Protein AF-0000000084719373 (afdb_homodimer)

Nearest PDB structures (foldseek):
  1fa5-assembly1_B  TM=8.026E-01  e=2.021E-09  Escherichia coli
  6cky-assembly1_B  TM=7.777E-01  e=1.149E-09  Streptomyces uncialis
  5umw-assembly2_B  TM=7.897E-01  e=2.292E-09  Streptomyces sp. CB03234
  6bnz-assembly1_A  TM=8.102E-01  e=2.822E-08  Zea mays
  6bnx-assembly1_A  TM=7.939E-01  e=1.273E-07  Zea mays

Foldseek 3Di:
DDADDDPDQDCVDPCSVDADAEAEDEFAAPVLVCCPCCVLQVWDWPDWDDDVQWIWTWTGGNPDRRYTYIYTYHDPPGDDDDQPAQADVSQVVDDDDAEEEDEDADPQVVVVSSVVSVWAWRADWDADVVRQWIKTWTAGPVRGIYMYIHHHD/DDADDDDDQDCVDPCSVDADAEAEDEFAAPVLVCCPCCVLQVWDWPDWDDDVQWIWTWTGGNPDRRYTYIYTYHDPPGDDDDQPAQADVSQVVDDDDAEEEDEDADPQVVVVSSVVSVWAWRADWDADVVRQWIKTWTAGPVRGIYMYIHHHD

Sequence (306 aa):
MADFIPPAQNPGSIFADMRGHHVAVRTPSLEEAKAFYVGKLDFRVVAEWAYGDENLAYLAPPTDDHFYIEVLGGGEPAPAEVRPYTDLADSLKYRGYHHFCLNVSNVEETVEKLRGRGVTIVTEPFVLEAIRRKLAFFRDPFGNLIELAQVLSMADFIPPAQNPGSIFADMRGHHVAVRTPSLEEAKAFYVGKLDFRVVAEWAYGDENLAYLAPPTDDHFYIEVLGGGEPAPAEVRPYTDLADSLKYRGYHHFCLNVSNVEETVEKLRGRGVTIVTEPFVLEAIRRKLAFFRDPFGNLIELAQVLS

Organism: Cystobacter fuscus (strain ATCC 25194 / DSM 2262 / NBRC 100088 / M29) (NCBI:txid1242864)

Radius of gyration: 18.13 Å; Cα contacts (8 Å, |Δi|>4): 777; chains: 2; bounding box: 45×47×43 Å

InterPro domains:
  IPR004360 Glyoxalase/fosfomycin resistance/dioxygenase domain [PF00903] (21-148)
  IPR029068 Glyoxalase/Bleomycin resistance protein/Dihydroxybiphenyl dioxygenase [G3DSA:3.10.180.10] (15-151)
  IPR029068 Glyoxalase/Bleomycin resistance protein/Dihydroxybiphenyl dioxygenase [SSF54593] (18-151)
  IPR037523 Vicinal oxygen chelate (VOC), core domain [PS51819] (19-151)
  IPR051785 Methylmalonyl-CoA/ethylmalonyl-CoA epimerase [PTHR43048] (11-150)

pLDDT: mean 97.08, std 5.84, range [45.75, 98.94]

Secondary structure (DSSP, 8-state):
-----PPPP-TTSTTTT-EEEEEEEEES-HHHHHHHHTTTT--EEEEEEEETTEEEEEEE-TT-SS-EEEEEEE-SSPPBP-----SHHHHTTB-EEEEEEEE-S-HHHHHHHHHHTTPEEEEEEEEEGGGTEEEEEEE-TT--EEEEEEE--/----------TTSTTTT-EEEEEEEEES-HHHHHHHHTTTT--EEEEEEEETTEEEEEEE-TT-SS-EEEEEEE-SSPPBP-----SHHHHTTB-EEEEEEEE-S-HHHHHHHHHHTTPEEEEEEEEEGGGTEEEEEEE-TT--EEEEEEE--

Structure (mmCIF, N/CA/C/O backbone):
data_AF-0000000084719373-model_v1
#
loop_
_entity.id
_entity.type
_entity.pdbx_description
1 polymer 'VOC domain-containing protein'
#
loop_
_atom_site.group_PDB
_atom_site.id
_atom_site.type_symbol
_atom_site.label_atom_id
_atom_site.label_alt_id
_atom_site.label_comp_id
_atom_site.label_asym_id
_atom_site.label_entity_id
_atom_site.label_seq_id
_atom_site.pdbx_PDB_ins_code
_atom_site.Cartn_x
_atom_site.Cartn_y
_atom_site.Cartn_z
_atom_site.occupancy
_atom_site.B_iso_or_equiv
_atom_site.auth_seq_id
_atom_site.auth_comp_id
_atom_site.auth_asym_id
_atom_site.auth_atom_id
_atom_site.pdbx_PDB_model_num
ATOM 1 N N . MET A 1 1 ? -19.125 -1.519 -15.969 1 45.75 1 MET A N 1
ATOM 2 C CA . MET A 1 1 ? -19.547 -0.499 -15.016 1 45.75 1 MET A CA 1
ATOM 3 C C . MET A 1 1 ? -18.344 0.08 -14.273 1 45.75 1 MET A C 1
ATOM 5 O O . MET A 1 1 ? -17.328 -0.601 -14.102 1 45.75 1 MET A O 1
ATOM 9 N N . ALA A 1 2 ? -18.375 1.306 -14.078 1 57.06 2 ALA A N 1
ATOM 10 C CA . ALA A 1 2 ? -17.172 2.051 -13.727 1 57.06 2 ALA A CA 1
ATOM 11 C C . ALA A 1 2 ? -16.859 1.915 -12.242 1 57.06 2 ALA A C 1
ATOM 13 O O . ALA A 1 2 ? -17.75 1.638 -11.43 1 57.06 2 ALA A O 1
ATOM 14 N N . ASP A 1 3 ? -15.648 1.773 -11.812 1 79.62 3 ASP A N 1
ATOM 15 C CA . ASP A 1 3 ? -15.133 1.995 -10.469 1 79.62 3 ASP A CA 1
ATOM 16 C C . ASP A 1 3 ? -15.773 3.223 -9.828 1 79.62 3 ASP A C 1
ATOM 18 O O . ASP A 1 3 ? -16.609 3.883 -10.445 1 79.62 3 ASP A O 1
ATOM 22 N N . PHE A 1 4 ? -15.555 3.42 -8.508 1 88.81 4 PHE A N 1
ATOM 23 C CA . PHE A 1 4 ? -16.031 4.621 -7.832 1 88.81 4 PHE A CA 1
ATOM 24 C C . PHE A 1 4 ? -15.617 5.875 -8.602 1 88.81 4 PHE A C 1
ATOM 26 O O . PHE A 1 4 ? -14.516 5.93 -9.156 1 88.81 4 PHE A O 1
ATOM 33 N N . ILE A 1 5 ? -16.562 6.746 -8.633 1 88.56 5 ILE A N 1
ATOM 34 C CA . ILE A 1 5 ? -16.219 8.07 -9.148 1 88.56 5 ILE A CA 1
ATOM 35 C C . ILE A 1 5 ? -15.766 8.969 -8 1 88.56 5 ILE A C 1
ATOM 37 O O . ILE A 1 5 ? -16.578 9.359 -7.152 1 88.56 5 ILE A O 1
ATOM 41 N N . PRO A 1 6 ? -14.477 9.219 -8.016 1 92.19 6 PRO A N 1
ATOM 42 C CA . PRO A 1 6 ? -14.031 10.086 -6.918 1 92.19 6 PRO A CA 1
ATOM 43 C C . PRO A 1 6 ? -14.609 11.5 -7.012 1 92.19 6 PRO A C 1
ATOM 45 O O . PRO A 1 6 ? -14.984 11.945 -8.102 1 92.19 6 PRO A O 1
ATOM 48 N N . PRO A 1 7 ? -14.781 12.133 -5.832 1 96.44 7 PRO A N 1
ATOM 49 C CA . PRO A 1 7 ? -15.164 13.547 -5.875 1 96.44 7 PRO A CA 1
ATOM 50 C C . PRO A 1 7 ? -14.148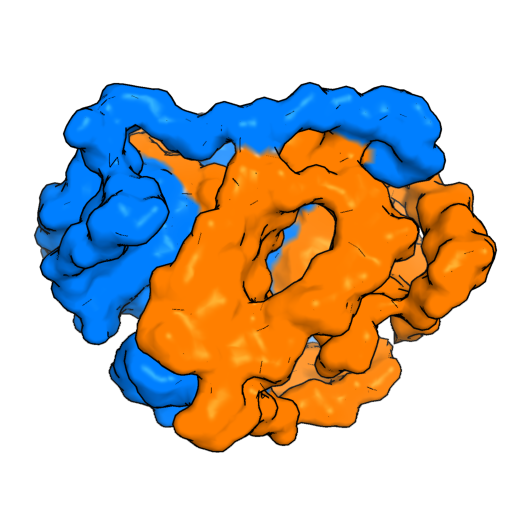 14.406 -6.625 1 96.44 7 PRO A C 1
ATOM 52 O O . PRO A 1 7 ? -13.07 13.93 -6.98 1 96.44 7 PRO A O 1
ATOM 55 N N . ALA A 1 8 ? -14.516 15.656 -6.801 1 97.44 8 ALA A N 1
ATOM 56 C CA . ALA A 1 8 ? -13.641 16.578 -7.508 1 97.44 8 ALA A CA 1
ATOM 57 C C . ALA A 1 8 ? -12.289 16.703 -6.809 1 97.44 8 ALA A C 1
ATOM 59 O O . ALA A 1 8 ? -12.219 16.734 -5.574 1 97.44 8 ALA A O 1
ATOM 60 N N . GLN A 1 9 ? -11.281 16.797 -7.641 1 98.12 9 GLN A N 1
ATOM 61 C CA . GLN A 1 9 ? -9.953 17.047 -7.098 1 98.12 9 GLN A CA 1
ATOM 62 C C . GLN A 1 9 ? -9.891 18.406 -6.398 1 98.12 9 GLN A C 1
ATOM 64 O O . GLN A 1 9 ? -10.711 19.281 -6.656 1 98.12 9 GLN A O 1
ATOM 69 N N . ASN A 1 10 ? -8.961 18.547 -5.445 1 98.19 10 ASN A N 1
ATOM 70 C CA . ASN A 1 10 ? -8.75 19.766 -4.688 1 98.19 10 ASN A CA 1
ATOM 71 C C . ASN A 1 10 ? -7.41 20.422 -5.027 1 98.19 10 ASN A C 1
ATOM 73 O O . ASN A 1 10 ? -6.48 20.391 -4.215 1 98.19 10 ASN A O 1
ATOM 77 N N . PRO A 1 11 ? -7.332 21.062 -6.184 1 97.75 11 PRO A N 1
ATOM 78 C CA . PRO A 1 11 ? -6.059 21.672 -6.586 1 97.75 11 PRO A CA 1
ATOM 79 C C . PRO A 1 11 ? -5.648 22.828 -5.68 1 97.75 11 PRO A C 1
ATOM 81 O O . PRO A 1 11 ? -4.5 23.281 -5.73 1 97.75 11 PRO A O 1
ATOM 84 N N . GLY A 1 12 ? -6.516 23.359 -4.82 1 98.12 12 GLY A N 1
ATOM 85 C CA . GLY A 1 12 ? -6.215 24.438 -3.896 1 98.12 12 GLY A CA 1
ATOM 86 C C . GLY A 1 12 ? -5.523 23.969 -2.631 1 98.12 12 GLY A C 1
ATOM 87 O O . GLY A 1 12 ? -5.066 24.781 -1.827 1 98.12 12 GLY A O 1
ATOM 88 N N . SER A 1 13 ? -5.414 22.719 -2.436 1 98.75 13 SER A N 1
ATOM 89 C CA . SER A 1 13 ? -4.746 22.172 -1.262 1 98.75 13 SER A CA 1
ATOM 90 C C . SER A 1 13 ? -3.258 22.5 -1.267 1 98.75 13 SER A C 1
ATOM 92 O O . SER A 1 13 ? -2.605 22.453 -2.312 1 98.75 13 SER A O 1
ATOM 94 N N . ILE A 1 14 ? -2.678 22.672 -0.099 1 98.56 14 ILE A N 1
ATOM 95 C CA . ILE A 1 14 ? -1.24 22.891 0.034 1 98.56 14 ILE A CA 1
ATOM 96 C C . ILE A 1 14 ? -0.504 21.562 -0.182 1 98.56 14 ILE A C 1
ATOM 98 O O . ILE A 1 14 ? 0.722 21.547 -0.308 1 98.56 14 ILE A O 1
ATOM 102 N N . PHE A 1 15 ? -1.227 20.469 -0.302 1 98.81 15 PHE A N 1
ATOM 103 C CA . PHE A 1 15 ? -0.665 19.156 -0.563 1 98.81 15 PHE A CA 1
ATOM 104 C C . PHE A 1 15 ? -1.105 18.641 -1.929 1 98.81 15 PHE A C 1
ATOM 106 O O . PHE A 1 15 ? -1.146 17.422 -2.158 1 98.81 15 PHE A O 1
ATOM 113 N N . ALA A 1 16 ? -1.441 19.484 -2.854 1 98.75 16 ALA A N 1
ATOM 114 C CA . ALA A 1 16 ? -2.014 19.109 -4.145 1 98.75 16 ALA A CA 1
ATOM 115 C C . ALA A 1 16 ? -1.004 18.328 -4.984 1 98.75 16 ALA A C 1
ATOM 117 O O . ALA A 1 16 ? -1.379 17.641 -5.938 1 98.75 16 ALA A O 1
ATOM 118 N N . ASP A 1 17 ? 0.232 18.406 -4.691 1 98.38 17 ASP A N 1
ATOM 119 C CA . ASP A 1 17 ? 1.254 17.766 -5.516 1 98.38 17 ASP A CA 1
ATOM 120 C C . ASP A 1 17 ? 1.513 16.328 -5.055 1 98.38 17 ASP A C 1
ATOM 122 O O . ASP A 1 17 ? 2.297 15.609 -5.668 1 98.38 17 ASP A O 1
ATOM 126 N N . MET A 1 18 ? 0.85 15.891 -3.963 1 98.69 18 MET A N 1
ATOM 127 C CA . MET A 1 18 ? 1.031 14.523 -3.473 1 98.69 18 MET A CA 1
ATOM 128 C C . MET A 1 18 ? 0.501 13.508 -4.48 1 98.69 18 MET A C 1
ATOM 130 O O . MET A 1 18 ? -0.651 13.594 -4.91 1 98.69 18 MET A O 1
ATOM 134 N N . ARG A 1 19 ? 1.38 12.516 -4.816 1 98.06 19 ARG A N 1
ATOM 135 C CA . ARG A 1 19 ? 1.009 11.406 -5.688 1 98.06 19 ARG A CA 1
ATOM 136 C C . ARG A 1 19 ? 1.42 10.07 -5.078 1 98.06 19 ARG A C 1
ATOM 138 O O . ARG A 1 19 ? 2.564 9.906 -4.652 1 98.06 19 ARG A O 1
ATOM 145 N N . GLY A 1 20 ? 0.416 9.188 -5.027 1 98.19 20 GLY A N 1
ATOM 146 C CA . GLY A 1 20 ? 0.777 7.848 -4.582 1 98.19 20 GLY A CA 1
ATOM 147 C C . GLY A 1 20 ? 1.858 7.207 -5.43 1 98.19 20 GLY A C 1
ATOM 148 O O . GLY A 1 20 ? 1.86 7.348 -6.652 1 98.19 20 GLY A O 1
ATOM 149 N N . HIS A 1 21 ? 2.805 6.48 -4.762 1 97.88 21 HIS A N 1
ATOM 150 C CA . HIS A 1 21 ? 3.902 5.887 -5.516 1 97.88 21 HIS A CA 1
ATOM 151 C C . HIS A 1 21 ? 3.992 4.387 -5.266 1 97.88 21 HIS A C 1
ATOM 153 O O . HIS A 1 21 ? 3.965 3.592 -6.211 1 97.88 21 HIS A O 1
ATOM 159 N N . HIS A 1 22 ? 4.207 3.939 -4.039 1 98.62 22 HIS A N 1
ATOM 160 C CA . HIS A 1 22 ? 4.375 2.514 -3.783 1 98.62 22 HIS A CA 1
ATOM 161 C C . HIS A 1 22 ? 3.863 2.141 -2.396 1 98.62 22 HIS A C 1
ATOM 163 O O . HIS A 1 22 ? 3.582 3.018 -1.576 1 98.62 22 HIS A O 1
ATOM 169 N N . VAL A 1 23 ? 3.717 0.828 -2.211 1 98.88 23 VAL A N 1
ATOM 170 C CA . VAL A 1 23 ? 3.533 0.192 -0.91 1 98.88 23 VAL A CA 1
ATOM 171 C C . VAL A 1 23 ? 4.734 -0.696 -0.596 1 98.88 23 VAL A C 1
ATOM 173 O O . VAL A 1 23 ? 5.242 -1.401 -1.473 1 98.88 23 VAL A O 1
ATOM 176 N N . ALA A 1 24 ? 5.137 -0.651 0.634 1 98.94 24 ALA A N 1
ATOM 177 C CA . ALA A 1 24 ? 6.348 -1.375 1.008 1 98.94 24 AL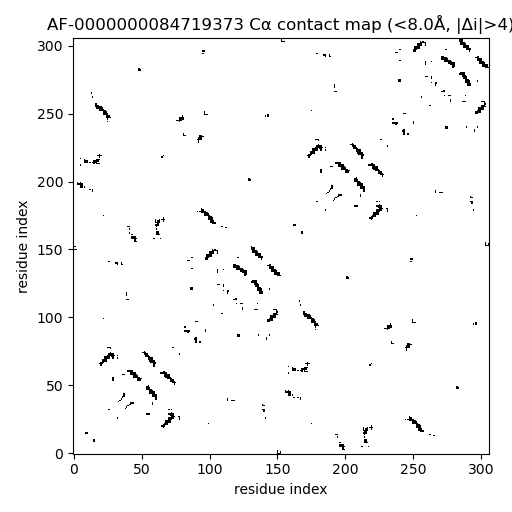A A CA 1
ATOM 178 C C . ALA A 1 24 ? 6.012 -2.627 1.814 1 98.94 24 ALA A C 1
ATOM 180 O O . ALA A 1 24 ? 5.09 -2.617 2.633 1 98.94 24 ALA A O 1
ATOM 181 N N . VAL A 1 25 ? 6.785 -3.635 1.583 1 98.88 25 VAL A N 1
ATOM 182 C CA . VAL A 1 25 ? 6.703 -4.875 2.346 1 98.88 25 VAL A CA 1
ATOM 183 C C . VAL A 1 25 ? 8.086 -5.25 2.877 1 98.88 25 VAL A C 1
ATOM 185 O O . VAL A 1 25 ? 9.055 -5.32 2.115 1 98.88 25 VAL A O 1
ATOM 188 N N . ARG A 1 26 ? 8.18 -5.395 4.184 1 98.88 26 ARG A N 1
ATOM 189 C CA . ARG A 1 26 ? 9.391 -5.809 4.879 1 98.88 26 ARG A CA 1
ATOM 190 C C . ARG A 1 26 ? 9.461 -7.328 5 1 98.88 26 ARG A C 1
ATOM 192 O O . ARG A 1 26 ? 8.547 -7.957 5.539 1 98.88 26 ARG A O 1
ATOM 199 N N . THR A 1 27 ? 10.508 -7.91 4.453 1 98.75 27 THR A N 1
ATOM 200 C CA . THR A 1 27 ? 10.625 -9.359 4.398 1 98.75 27 THR A CA 1
ATOM 201 C C . THR A 1 27 ? 12.023 -9.812 4.801 1 98.75 27 THR A C 1
ATOM 203 O O . THR A 1 27 ? 12.969 -9.016 4.766 1 98.75 27 THR A O 1
ATOM 206 N N . PRO A 1 28 ? 12.227 -11.062 5.188 1 98.5 28 PRO A N 1
ATOM 207 C CA . PRO A 1 28 ? 13.57 -11.539 5.527 1 98.5 28 PRO A CA 1
ATOM 208 C C . PRO A 1 28 ? 14.445 -11.773 4.297 1 98.5 28 PRO A C 1
ATOM 210 O O . PRO A 1 28 ? 15.656 -11.938 4.418 1 98.5 28 PRO A O 1
ATOM 213 N N . SER A 1 29 ? 13.852 -11.781 3.082 1 98.56 29 SER A N 1
ATOM 214 C CA . SER A 1 29 ? 14.641 -12.141 1.908 1 98.56 29 SER A CA 1
ATOM 215 C C . SER A 1 29 ? 14.086 -11.484 0.648 1 98.56 29 SER A C 1
ATOM 217 O O . SER A 1 29 ? 12.969 -11.781 0.222 1 98.56 29 SER A O 1
ATOM 219 N N . LEU A 1 30 ? 14.922 -10.68 0.021 1 98.75 30 LEU A N 1
ATOM 220 C CA . LEU A 1 30 ? 14.539 -10.102 -1.262 1 98.75 30 LEU A CA 1
ATOM 221 C C . LEU A 1 30 ? 14.43 -11.18 -2.334 1 98.75 30 LEU A C 1
ATOM 223 O O . LEU A 1 30 ? 13.516 -11.141 -3.164 1 98.75 30 LEU A O 1
ATOM 227 N N . GLU A 1 31 ? 15.305 -12.078 -2.291 1 98.75 31 GLU A N 1
ATOM 228 C CA . GLU A 1 31 ? 15.328 -13.141 -3.293 1 98.75 31 GLU A CA 1
ATOM 229 C C . GLU A 1 31 ? 14.039 -13.953 -3.264 1 98.75 31 GLU A C 1
ATOM 231 O O . GLU A 1 31 ? 13.461 -14.258 -4.312 1 98.75 31 GLU A O 1
ATOM 236 N N . GLU A 1 32 ? 13.633 -14.336 -2.107 1 98.75 32 GLU A N 1
ATOM 237 C CA . GLU A 1 32 ? 12.383 -15.078 -1.979 1 98.75 32 GLU A CA 1
ATOM 238 C C . GLU A 1 32 ? 11.195 -14.242 -2.428 1 98.75 32 GLU A C 1
ATOM 240 O O . GLU A 1 32 ? 10.266 -14.758 -3.053 1 98.75 32 GLU A O 1
ATOM 245 N N . ALA A 1 33 ? 11.211 -12.969 -2.098 1 98.88 33 ALA A N 1
ATOM 246 C CA . ALA A 1 33 ? 10.141 -12.078 -2.543 1 98.88 33 ALA A CA 1
ATOM 247 C C . ALA A 1 33 ? 10.094 -11.992 -4.066 1 98.88 33 ALA A C 1
ATOM 249 O O . ALA A 1 33 ? 9.023 -12.078 -4.668 1 98.88 33 ALA A O 1
ATOM 250 N N . LYS A 1 34 ? 11.203 -11.852 -4.656 1 98.88 34 LYS A N 1
ATOM 251 C CA . LYS A 1 34 ? 11.258 -11.766 -6.113 1 98.88 34 LYS A CA 1
ATOM 252 C C . LYS A 1 34 ? 10.812 -13.078 -6.758 1 98.88 34 LYS A C 1
ATOM 254 O O . LYS A 1 34 ? 10.141 -13.062 -7.793 1 98.88 34 LYS A O 1
ATOM 259 N N . ALA A 1 35 ? 11.25 -14.164 -6.152 1 98.88 35 ALA A N 1
ATOM 260 C CA . ALA A 1 35 ? 10.797 -15.453 -6.664 1 98.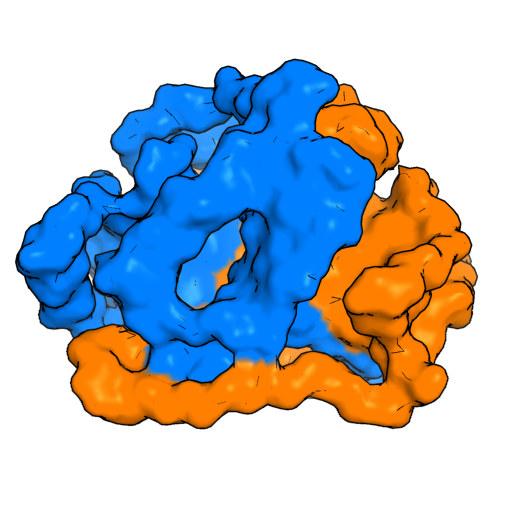88 35 ALA A CA 1
ATOM 261 C C . ALA A 1 35 ? 9.273 -15.523 -6.719 1 98.88 35 ALA A C 1
ATOM 263 O O . ALA A 1 35 ? 8.703 -16.109 -7.641 1 98.88 35 ALA A O 1
ATOM 264 N N . PHE A 1 36 ? 8.68 -14.922 -5.805 1 98.94 36 PHE A N 1
ATOM 265 C CA . PHE A 1 36 ? 7.219 -14.914 -5.766 1 98.94 36 PHE A CA 1
ATOM 266 C C . PHE A 1 36 ? 6.656 -13.875 -6.723 1 98.94 36 PHE A C 1
ATOM 268 O O . PHE A 1 36 ? 5.953 -14.211 -7.676 1 98.94 36 PHE A O 1
ATOM 275 N N . TYR A 1 37 ? 6.938 -12.578 -6.562 1 98.94 37 TYR A N 1
ATOM 276 C CA . TYR A 1 37 ? 6.297 -11.492 -7.293 1 98.94 37 TYR A CA 1
ATOM 277 C C . TYR A 1 37 ? 6.656 -11.547 -8.773 1 98.94 37 TYR A C 1
ATOM 279 O O . TYR A 1 37 ? 5.797 -11.336 -9.633 1 98.94 37 TYR A O 1
ATOM 287 N N . VAL A 1 38 ? 7.891 -11.789 -9 1 98.81 38 VAL A N 1
ATOM 288 C CA . VAL A 1 38 ? 8.336 -11.844 -10.391 1 98.81 38 VAL A CA 1
ATOM 289 C C . VAL A 1 38 ? 8.031 -13.227 -10.977 1 98.81 38 VAL A C 1
ATOM 291 O O . VAL A 1 38 ? 7.422 -13.336 -12.039 1 98.81 38 VAL A O 1
ATOM 294 N N . GLY A 1 39 ? 8.391 -14.25 -10.281 1 98.81 39 GLY A N 1
ATOM 295 C CA . GLY A 1 39 ? 8.258 -15.609 -10.789 1 98.81 39 GLY A CA 1
ATOM 296 C C . GLY A 1 39 ? 6.82 -16.062 -10.914 1 98.81 39 GLY A C 1
ATOM 297 O O . GLY A 1 39 ? 6.445 -16.688 -11.906 1 98.81 39 GLY A O 1
ATOM 298 N N . LYS A 1 40 ? 6.043 -15.766 -9.906 1 98.88 40 LYS A N 1
ATOM 299 C CA . LYS A 1 40 ? 4.688 -16.312 -9.875 1 98.88 40 LYS A CA 1
ATOM 300 C C . LYS A 1 40 ? 3.682 -15.312 -10.445 1 98.88 40 LYS A C 1
ATOM 302 O O . LYS A 1 40 ? 2.658 -15.711 -11.008 1 98.88 40 LYS A O 1
ATOM 307 N N . LEU A 1 41 ? 3.98 -14.023 -10.352 1 98.94 41 LEU A N 1
ATOM 308 C CA . LEU A 1 41 ? 2.98 -13.031 -10.727 1 98.94 41 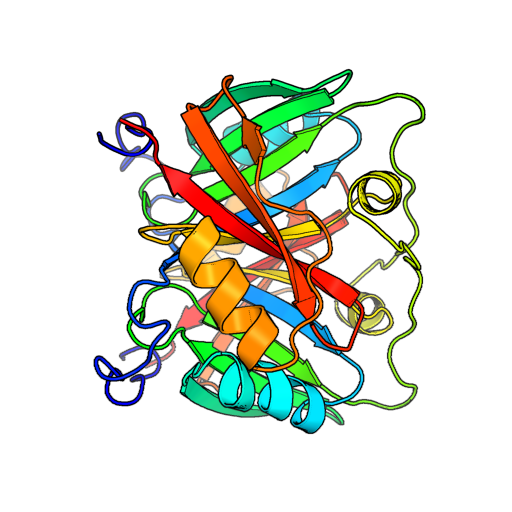LEU A CA 1
ATOM 309 C C . LEU A 1 41 ? 3.418 -12.258 -11.977 1 98.94 41 LEU A C 1
ATOM 311 O O . LEU A 1 41 ? 2.672 -11.422 -12.484 1 98.94 41 LEU A O 1
ATOM 315 N N . ASP A 1 42 ? 4.609 -12.438 -12.438 1 98.88 42 ASP A N 1
ATOM 316 C CA . ASP A 1 42 ? 5.164 -11.797 -13.625 1 98.88 42 ASP A CA 1
ATOM 317 C C . ASP A 1 42 ? 5.395 -10.305 -13.391 1 98.88 42 ASP A C 1
ATOM 319 O O . ASP A 1 42 ? 5.379 -9.516 -14.336 1 98.88 42 ASP A O 1
ATOM 323 N N . PHE A 1 43 ? 5.469 -9.914 -12.148 1 98.94 43 PHE A N 1
ATOM 324 C CA . PHE A 1 43 ? 5.863 -8.531 -11.914 1 98.94 43 PHE A CA 1
ATOM 325 C C . PHE A 1 43 ? 7.234 -8.25 -12.516 1 98.94 43 PHE A C 1
ATOM 327 O O . PHE A 1 43 ? 7.965 -9.18 -12.867 1 98.94 43 PHE A O 1
ATOM 334 N N . ARG A 1 44 ? 7.531 -6.961 -12.703 1 98.88 44 ARG A N 1
ATOM 335 C CA . ARG A 1 44 ? 8.789 -6.516 -13.297 1 98.88 44 ARG A CA 1
ATOM 336 C C . ARG A 1 44 ? 9.664 -5.809 -12.273 1 98.88 44 ARG A C 1
ATOM 338 O O . ARG A 1 44 ? 9.164 -5.043 -11.445 1 98.88 44 ARG A O 1
ATOM 345 N N . VAL A 1 45 ? 10.945 -6.078 -12.312 1 98.69 45 VAL A N 1
ATOM 346 C CA . VAL A 1 45 ? 11.891 -5.363 -11.461 1 98.69 45 VAL A CA 1
ATOM 347 C C . VAL A 1 45 ? 12.195 -3.994 -12.07 1 98.69 45 VAL A C 1
ATOM 349 O O . VAL A 1 45 ? 12.781 -3.904 -13.148 1 98.69 45 VAL A O 1
ATOM 352 N N . VAL A 1 46 ? 11.914 -2.953 -11.352 1 98.25 46 VAL A N 1
ATOM 353 C CA . VAL A 1 46 ? 12.102 -1.584 -11.82 1 98.25 46 VAL A CA 1
ATOM 354 C C . VAL A 1 46 ? 13.477 -1.073 -11.391 1 98.25 46 VAL A C 1
ATOM 356 O O . VAL A 1 46 ? 14.141 -0.371 -12.148 1 98.25 46 VAL A O 1
ATOM 359 N N . ALA A 1 47 ? 13.852 -1.391 -10.172 1 97.75 47 ALA A N 1
ATOM 360 C CA . ALA A 1 47 ? 15.125 -0.976 -9.578 1 97.75 47 ALA A CA 1
ATOM 361 C C . ALA A 1 47 ? 15.508 -1.878 -8.414 1 97.75 47 ALA A C 1
ATOM 363 O O . ALA A 1 47 ? 14.641 -2.459 -7.758 1 97.75 47 ALA A O 1
ATOM 364 N N . GLU A 1 48 ? 16.781 -2.012 -8.211 1 97.94 48 GLU A N 1
ATOM 365 C CA . GLU A 1 48 ? 17.344 -2.684 -7.047 1 97.94 48 GLU A CA 1
ATOM 366 C C . GLU A 1 48 ? 18.516 -1.89 -6.469 1 97.94 48 GLU A C 1
ATOM 368 O O . GLU A 1 48 ? 19.281 -1.272 -7.211 1 97.94 48 GLU A O 1
ATOM 373 N N . TRP A 1 49 ? 18.594 -1.925 -5.148 1 97.75 49 TRP A N 1
ATOM 374 C CA . TRP A 1 49 ? 19.703 -1.236 -4.5 1 97.75 49 TRP A CA 1
ATOM 375 C C . TRP A 1 49 ? 19.953 -1.808 -3.109 1 97.75 49 TRP A C 1
ATOM 377 O O . TRP A 1 49 ? 19.094 -2.475 -2.535 1 97.75 49 TRP A O 1
ATOM 387 N N . ALA A 1 50 ? 21.125 -1.52 -2.611 1 96.19 50 ALA A N 1
ATOM 388 C CA . ALA A 1 50 ? 21.469 -1.902 -1.248 1 96.19 50 ALA A CA 1
ATOM 389 C C . ALA A 1 50 ? 21.156 -0.777 -0.264 1 96.19 50 ALA A C 1
ATOM 391 O O . ALA A 1 50 ? 21.203 0.4 -0.628 1 96.19 50 ALA A O 1
ATOM 392 N N . TYR A 1 51 ? 20.812 -1.203 0.928 1 92.62 51 TYR A N 1
ATOM 393 C CA . TYR A 1 51 ? 20.625 -0.29 2.051 1 92.62 51 TYR A CA 1
ATOM 394 C C . TYR A 1 51 ? 21.078 -0.936 3.357 1 92.62 51 TYR A C 1
ATOM 396 O O . TYR A 1 51 ? 20.359 -1.754 3.934 1 92.62 51 TYR A O 1
ATOM 404 N N . GLY A 1 52 ? 22.188 -0.438 3.812 1 91.38 52 GLY A N 1
ATOM 405 C CA . GLY A 1 52 ? 22.75 -1.156 4.945 1 91.38 52 GLY A CA 1
ATOM 406 C C . GLY A 1 52 ? 22.984 -2.629 4.664 1 91.38 52 GLY A C 1
ATOM 407 O O . GLY A 1 52 ? 23.656 -2.986 3.689 1 91.38 52 GLY A O 1
ATOM 408 N N . ASP A 1 53 ? 22.406 -3.447 5.555 1 95.44 53 ASP A N 1
ATOM 409 C CA . ASP A 1 53 ? 22.516 -4.891 5.375 1 95.44 53 ASP A CA 1
ATOM 410 C C . ASP A 1 53 ? 21.266 -5.457 4.703 1 95.44 53 ASP A C 1
ATOM 412 O O . ASP A 1 53 ? 21.031 -6.672 4.727 1 95.44 53 ASP A O 1
ATOM 416 N N . GLU A 1 54 ? 20.516 -4.578 4.133 1 97.44 54 GLU A N 1
ATOM 417 C CA . GLU A 1 54 ? 19.312 -4.977 3.406 1 97.44 54 GLU A CA 1
ATOM 418 C C . GLU A 1 54 ? 19.469 -4.75 1.906 1 97.44 54 GLU A C 1
ATOM 420 O O . GLU A 1 54 ? 20.391 -4.062 1.473 1 97.44 54 GLU A O 1
ATOM 425 N N . ASN A 1 55 ? 18.703 -5.402 1.166 1 98.25 55 ASN A N 1
ATOM 426 C CA . ASN A 1 55 ? 18.531 -5.195 -0.269 1 98.25 55 ASN A CA 1
ATOM 427 C C . ASN A 1 55 ? 17.094 -4.863 -0.625 1 98.25 55 ASN A C 1
ATOM 429 O O . ASN A 1 55 ? 16.156 -5.504 -0.132 1 98.25 55 ASN A O 1
ATOM 433 N N . LEU A 1 56 ? 16.969 -3.875 -1.443 1 98.69 56 LEU A N 1
ATOM 434 C CA . LEU A 1 56 ? 15.633 -3.398 -1.771 1 98.69 56 LEU A CA 1
ATOM 435 C C . LEU A 1 56 ? 15.383 -3.484 -3.271 1 98.69 56 LEU A C 1
ATOM 437 O O . LEU A 1 56 ? 16.328 -3.576 -4.062 1 98.69 56 LEU A O 1
ATOM 441 N N . ALA A 1 57 ? 14.141 -3.49 -3.637 1 98.81 57 ALA A N 1
ATOM 442 C CA . ALA A 1 57 ? 13.711 -3.422 -5.031 1 98.81 57 ALA A CA 1
ATOM 443 C C . ALA A 1 57 ? 12.352 -2.736 -5.152 1 98.81 57 ALA A C 1
ATOM 445 O O . ALA A 1 57 ? 11.516 -2.838 -4.25 1 98.81 57 ALA A O 1
ATOM 446 N N . TYR A 1 58 ? 12.148 -2.027 -6.234 1 98.69 58 TYR A N 1
ATOM 447 C CA . TYR A 1 58 ? 10.812 -1.691 -6.727 1 98.69 58 TYR A CA 1
ATOM 448 C C . TYR A 1 58 ? 10.336 -2.713 -7.75 1 98.69 58 TYR A C 1
ATOM 450 O O . TYR A 1 58 ? 11.055 -3.029 -8.703 1 98.69 58 TYR A O 1
ATOM 458 N N . LEU A 1 59 ? 9.156 -3.195 -7.527 1 98.88 59 LEU A N 1
ATOM 459 C CA . LEU A 1 59 ? 8.516 -4.121 -8.461 1 98.88 59 LEU A CA 1
ATOM 460 C C . LEU A 1 59 ? 7.219 -3.541 -9 1 98.88 59 LEU A C 1
ATOM 462 O O . LEU A 1 59 ? 6.457 -2.914 -8.258 1 98.88 59 LEU A O 1
ATOM 466 N N . ALA A 1 60 ? 6.934 -3.758 -10.258 1 98.75 60 ALA A N 1
ATOM 467 C CA . ALA A 1 60 ? 5.711 -3.293 -10.906 1 98.75 60 ALA A CA 1
ATOM 468 C C . ALA A 1 60 ? 4.914 -4.461 -11.484 1 98.75 60 ALA A C 1
ATOM 470 O O . ALA A 1 60 ? 5.496 -5.414 -12.008 1 98.75 60 ALA A O 1
ATOM 471 N N . PRO A 1 61 ? 3.561 -4.391 -11.414 1 98.81 61 PRO A N 1
ATOM 472 C CA . PRO A 1 61 ? 2.777 -5.395 -12.141 1 98.81 61 PRO A CA 1
ATOM 473 C C . PRO A 1 61 ? 3.146 -5.477 -13.617 1 98.81 61 PRO A C 1
ATOM 475 O O . PRO A 1 61 ? 3.822 -4.586 -14.141 1 98.81 61 PRO A O 1
ATOM 478 N N . PRO A 1 62 ? 2.693 -6.523 -14.266 1 98.75 62 PRO A N 1
ATOM 479 C CA . PRO A 1 62 ? 3.17 -6.805 -15.625 1 98.75 62 PRO A CA 1
ATOM 480 C C . PRO A 1 62 ? 2.953 -5.633 -16.578 1 98.75 62 PRO A C 1
ATOM 482 O O . PRO A 1 62 ? 3.768 -5.402 -17.484 1 98.75 62 PRO A O 1
ATOM 485 N N . THR A 1 63 ? 1.878 -4.875 -16.375 1 98.56 63 THR A N 1
ATOM 486 C CA . THR A 1 63 ? 1.574 -3.832 -17.344 1 98.56 63 THR A CA 1
ATOM 487 C C . THR A 1 63 ? 1.121 -2.555 -16.641 1 98.56 63 THR A C 1
ATOM 489 O O . THR A 1 63 ? 0.369 -1.762 -17.219 1 98.56 63 THR A O 1
ATOM 492 N N . ASP A 1 64 ? 1.441 -2.396 -15.43 1 98 64 ASP A N 1
ATOM 493 C CA . ASP A 1 64 ? 1.109 -1.196 -14.664 1 98 64 ASP A CA 1
ATOM 494 C C . ASP A 1 64 ? 2.371 -0.502 -14.156 1 98 64 ASP A C 1
ATOM 496 O O . ASP A 1 64 ? 3.133 -1.081 -13.375 1 98 64 ASP A O 1
ATOM 500 N N . ASP A 1 65 ? 2.559 0.749 -14.531 1 96.75 65 ASP A N 1
ATOM 501 C CA . ASP A 1 65 ? 3.744 1.504 -14.141 1 96.75 65 ASP A CA 1
ATOM 502 C C . ASP A 1 65 ? 3.398 2.564 -13.094 1 96.75 65 ASP A C 1
ATOM 504 O O . ASP A 1 65 ? 4.227 3.418 -12.773 1 96.75 65 ASP A O 1
ATOM 508 N N . HIS A 1 66 ? 2.236 2.533 -12.539 1 94.38 66 HIS A N 1
ATOM 509 C CA . HIS A 1 66 ? 1.783 3.604 -11.656 1 94.38 66 HIS A CA 1
ATOM 510 C C . HIS A 1 66 ? 1.671 3.121 -10.219 1 94.38 66 HIS A C 1
ATOM 512 O O . HIS A 1 66 ? 1.343 3.9 -9.32 1 94.38 66 HIS A O 1
ATOM 518 N N . PHE A 1 67 ? 1.909 1.925 -10 1 95.94 67 PHE A N 1
ATOM 519 C CA . PHE A 1 67 ? 1.793 1.278 -8.695 1 95.94 67 PHE A CA 1
ATOM 520 C C . PHE A 1 67 ? 2.947 0.308 -8.469 1 95.94 67 PHE A C 1
ATOM 522 O O . PHE A 1 67 ? 3.068 -0.696 -9.172 1 95.94 67 PHE A O 1
ATOM 529 N N . TYR A 1 68 ? 3.758 0.563 -7.445 1 98.19 68 TYR A N 1
ATOM 530 C CA . TYR A 1 68 ? 4.918 -0.285 -7.195 1 98.19 68 TYR A CA 1
ATOM 531 C C . TYR A 1 68 ? 4.832 -0.935 -5.82 1 98.19 68 TYR A C 1
ATOM 533 O O . TYR A 1 68 ? 4.195 -0.396 -4.91 1 98.19 68 TYR A O 1
ATOM 541 N N . ILE A 1 69 ? 5.453 -2.096 -5.758 1 98.81 69 ILE A N 1
ATOM 542 C CA . ILE A 1 69 ? 5.777 -2.736 -4.488 1 98.81 69 ILE A CA 1
ATOM 543 C C . ILE A 1 69 ? 7.258 -2.537 -4.168 1 98.81 69 ILE A C 1
ATOM 545 O O . ILE A 1 69 ? 8.125 -2.867 -4.984 1 98.81 69 ILE A O 1
ATOM 549 N N . GLU A 1 70 ? 7.484 -1.896 -3.057 1 98.88 70 GLU A N 1
ATOM 550 C CA . GLU A 1 70 ? 8.859 -1.859 -2.557 1 98.88 70 GLU A CA 1
ATOM 551 C C . GLU A 1 70 ? 9.133 -3.023 -1.609 1 98.88 70 GLU A C 1
ATOM 553 O O . GLU A 1 70 ? 8.453 -3.178 -0.593 1 98.88 70 GLU A O 1
ATOM 558 N N . VAL A 1 71 ? 10.07 -3.812 -1.965 1 98.88 71 VAL A N 1
ATOM 559 C CA . VAL A 1 71 ? 10.484 -4.906 -1.092 1 98.88 71 VAL A CA 1
ATOM 560 C C . VAL A 1 71 ? 11.742 -4.508 -0.323 1 98.88 71 VAL A C 1
ATOM 562 O O . VAL A 1 71 ? 12.734 -4.09 -0.92 1 98.88 71 VAL A O 1
ATOM 565 N N . LEU A 1 72 ? 11.633 -4.543 0.97 1 98.75 72 LEU A N 1
ATOM 566 C CA . LEU A 1 72 ? 12.781 -4.41 1.862 1 98.75 72 LEU A CA 1
ATOM 567 C C . LEU A 1 72 ? 13.219 -5.77 2.398 1 98.75 72 LEU A C 1
ATOM 569 O O . LEU A 1 72 ? 12.594 -6.309 3.316 1 98.75 72 LEU A O 1
ATOM 573 N N . GLY A 1 73 ? 14.297 -6.289 1.857 1 98.75 73 GLY A N 1
ATOM 574 C CA . GLY A 1 73 ? 14.656 -7.668 2.152 1 98.75 73 GLY A CA 1
ATOM 575 C C . GLY A 1 73 ? 15.938 -7.789 2.957 1 98.75 73 GLY A C 1
ATOM 576 O O . GLY A 1 73 ? 16.891 -7.055 2.719 1 98.75 73 GLY A O 1
ATOM 577 N N . GLY A 1 74 ? 15.961 -8.773 3.83 1 98.38 74 GLY A N 1
ATOM 578 C CA . GLY A 1 74 ? 17.172 -9.156 4.531 1 98.38 74 GLY A CA 1
ATOM 579 C C . GLY A 1 74 ? 17.391 -8.391 5.82 1 98.38 74 GLY A C 1
ATOM 580 O O . GLY A 1 74 ? 16.422 -8.047 6.516 1 98.38 74 GLY A O 1
ATOM 581 N N . GLY A 1 75 ? 18.625 -8.344 6.258 1 96.62 75 GLY A N 1
ATOM 582 C CA . GLY A 1 75 ? 19 -7.711 7.516 1 96.62 75 GLY A CA 1
ATOM 583 C C . GLY A 1 75 ? 19.25 -8.703 8.633 1 96.62 75 GLY A C 1
ATOM 584 O O . GLY A 1 75 ? 18.656 -9.781 8.664 1 96.62 75 GLY A O 1
ATOM 585 N N . GLU A 1 76 ? 20.125 -8.266 9.594 1 95.31 76 GLU A N 1
ATOM 586 C CA . GLU A 1 76 ? 20.422 -9.062 10.781 1 95.31 76 GLU A CA 1
ATOM 587 C C . GLU A 1 76 ? 20.234 -8.25 12.055 1 95.31 76 GLU A C 1
ATOM 589 O O . GLU A 1 76 ? 20.875 -7.207 12.234 1 95.31 76 GLU A O 1
ATOM 594 N N . PRO A 1 77 ? 19.469 -8.711 12.977 1 96.75 77 PRO A N 1
ATOM 595 C CA . PRO A 1 77 ? 18.625 -9.914 12.891 1 96.75 77 PRO A CA 1
ATOM 596 C C . PRO A 1 77 ? 17.516 -9.789 11.852 1 96.75 77 PRO A C 1
ATOM 598 O O . PRO A 1 77 ? 17.156 -8.68 11.469 1 96.75 77 PRO A O 1
ATOM 601 N N . ALA A 1 78 ? 16.984 -10.891 11.43 1 97.56 78 ALA A N 1
ATOM 602 C CA . ALA A 1 78 ? 15.836 -10.914 10.523 1 97.56 78 ALA A CA 1
ATOM 603 C C . ALA A 1 78 ? 14.617 -10.258 11.164 1 97.56 78 ALA A C 1
ATOM 605 O O . ALA A 1 78 ? 14.43 -10.336 12.375 1 97.56 78 ALA A O 1
ATOM 606 N N . PRO A 1 79 ? 13.82 -9.617 10.328 1 98.5 79 PRO A N 1
ATOM 607 C CA . PRO A 1 79 ? 12.609 -9.016 10.891 1 98.5 79 PRO A CA 1
ATOM 608 C C . PRO A 1 79 ? 11.648 -10.047 11.469 1 98.5 79 PRO A C 1
ATOM 610 O O . PRO A 1 79 ? 11.484 -11.133 10.906 1 98.5 79 PRO A O 1
ATOM 613 N N . ALA A 1 80 ? 10.945 -9.68 12.5 1 98.31 80 ALA A N 1
ATOM 614 C CA . ALA A 1 80 ? 10.125 -10.602 13.281 1 98.31 80 ALA A CA 1
ATOM 615 C C . ALA A 1 80 ? 8.711 -10.68 12.727 1 98.31 80 ALA A C 1
ATOM 617 O O . ALA A 1 80 ? 8.141 -9.672 12.305 1 98.31 80 ALA A O 1
ATOM 618 N N . GLU A 1 81 ? 8.156 -11.844 12.734 1 97.81 81 GLU A N 1
ATOM 619 C CA . GLU A 1 81 ? 6.727 -12.039 12.508 1 97.81 81 GLU A CA 1
ATOM 620 C C . GLU A 1 81 ? 5.93 -11.852 13.797 1 97.81 81 GLU A C 1
ATOM 622 O O . GLU A 1 81 ? 6.113 -12.602 14.758 1 97.81 81 GLU A O 1
ATOM 627 N N . VAL A 1 82 ? 5.055 -10.891 13.766 1 98 82 VAL A N 1
ATOM 628 C CA . VAL A 1 82 ? 4.328 -10.625 15 1 98 82 VAL A CA 1
ATOM 629 C C . VAL A 1 82 ? 2.824 -10.656 14.734 1 98 82 VAL A C 1
ATOM 631 O O . VAL A 1 82 ? 2.025 -10.328 15.617 1 98 82 VAL A O 1
ATOM 634 N N . ARG A 1 83 ? 2.391 -10.945 13.531 1 97.5 83 ARG A N 1
ATOM 635 C CA . ARG A 1 83 ? 1.002 -11.102 13.109 1 97.5 83 ARG A CA 1
ATOM 636 C C . ARG A 1 83 ? 0.777 -12.445 12.43 1 97.5 83 ARG A C 1
ATOM 638 O O . ARG A 1 83 ? 0.536 -12.508 11.227 1 97.5 83 ARG A O 1
ATOM 645 N N . PRO A 1 84 ? 0.714 -13.461 13.219 1 96.25 84 PRO A N 1
ATOM 646 C CA . PRO A 1 84 ? 0.642 -14.805 12.641 1 96.25 84 PRO A CA 1
ATOM 647 C C . PRO A 1 84 ? -0.779 -15.211 12.25 1 96.25 84 PRO A C 1
ATOM 649 O O . PRO A 1 84 ? -1.253 -16.281 12.648 1 96.25 84 PRO A O 1
ATOM 652 N N . TYR A 1 85 ? -1.444 -14.359 11.469 1 96.69 85 TYR A N 1
ATOM 653 C CA . TYR A 1 85 ? -2.797 -14.68 11.023 1 96.69 85 TYR A CA 1
ATOM 654 C C . TYR A 1 85 ? -2.779 -15.758 9.953 1 96.69 85 TYR A C 1
ATOM 656 O O . TYR A 1 85 ? -1.818 -15.859 9.18 1 96.69 85 TYR A O 1
ATOM 664 N N . THR A 1 86 ? -3.863 -16.5 9.875 1 94.69 86 THR A N 1
ATOM 665 C CA . THR A 1 86 ? -3.912 -17.625 8.961 1 94.69 86 THR A CA 1
ATOM 666 C C . THR A 1 86 ? -4.941 -17.391 7.859 1 94.69 86 THR A C 1
ATOM 668 O O . THR A 1 86 ? -4.965 -18.109 6.855 1 94.69 86 THR A O 1
ATOM 671 N N . ASP A 1 87 ? -5.805 -16.5 8.117 1 96.81 87 ASP A N 1
ATOM 672 C CA . ASP A 1 87 ? -6.844 -16.172 7.148 1 96.81 87 ASP A CA 1
ATOM 673 C C . ASP A 1 87 ? -7.262 -14.711 7.266 1 96.81 87 ASP A C 1
ATOM 675 O O . ASP A 1 87 ? -6.691 -13.961 8.062 1 96.81 87 ASP A O 1
ATOM 679 N N . LEU A 1 88 ? -8.188 -14.344 6.457 1 97.19 88 LEU A N 1
ATOM 680 C CA . LEU A 1 88 ? -8.594 -12.945 6.383 1 97.19 88 LEU A CA 1
ATOM 681 C C . LEU A 1 88 ? -9.195 -12.484 7.707 1 97.19 88 LEU A C 1
ATOM 683 O O . LEU A 1 88 ? -8.852 -11.406 8.211 1 97.19 88 LEU A O 1
ATOM 687 N N . ALA A 1 89 ? -10.055 -13.258 8.234 1 96.06 89 ALA A N 1
ATOM 688 C CA . ALA A 1 89 ? -10.703 -12.883 9.492 1 96.06 89 ALA A CA 1
ATOM 689 C C . ALA A 1 89 ? -9.68 -12.688 10.602 1 96.06 89 ALA A C 1
ATOM 691 O O . ALA A 1 89 ? -9.734 -11.703 11.344 1 96.06 89 ALA A O 1
ATOM 692 N N . ASP A 1 90 ? -8.758 -13.562 10.727 1 97.44 90 ASP A N 1
ATOM 693 C CA . ASP A 1 90 ? -7.699 -13.492 11.727 1 97.44 90 ASP A CA 1
ATOM 694 C C . ASP A 1 90 ? -6.824 -12.258 11.508 1 97.44 90 ASP A C 1
ATOM 696 O O . ASP A 1 90 ? -6.348 -11.648 12.469 1 97.44 90 ASP A O 1
ATOM 700 N N . SER A 1 91 ? -6.602 -11.914 10.328 1 98.06 91 SER A N 1
ATOM 701 C CA . SER A 1 91 ? -5.723 -10.805 9.977 1 98.06 91 SER A CA 1
ATOM 702 C C . SER A 1 91 ? -6.277 -9.484 10.492 1 98.06 91 SER A C 1
ATOM 704 O O . SER A 1 91 ? -5.523 -8.539 10.734 1 98.06 91 SER A O 1
ATOM 706 N N . LEU A 1 92 ? -7.551 -9.391 10.68 1 97.88 92 LEU A N 1
ATOM 707 C CA . LEU A 1 92 ? -8.219 -8.148 11.055 1 97.88 92 LEU A CA 1
ATOM 708 C C . LEU A 1 92 ? -8.07 -7.875 12.547 1 97.88 92 LEU A C 1
ATOM 710 O O . LEU A 1 92 ? -8.453 -6.809 13.031 1 97.88 92 LEU A O 1
ATOM 714 N N . LYS A 1 93 ? -7.453 -8.789 13.25 1 98 93 LYS A N 1
ATOM 715 C CA . LYS A 1 93 ? -7.246 -8.641 14.688 1 98 93 LYS A CA 1
ATOM 716 C C . LYS A 1 93 ? -6.043 -7.75 14.984 1 98 93 LYS A C 1
ATOM 718 O O . LYS A 1 93 ? -5.836 -7.332 16.125 1 98 93 LYS A O 1
ATOM 723 N N . TYR A 1 94 ? -5.316 -7.438 13.977 1 98.5 94 TYR A N 1
ATOM 724 C CA . TYR A 1 94 ? -4.094 -6.66 14.133 1 98.5 94 TYR A CA 1
ATOM 725 C C . TYR A 1 94 ? -4.199 -5.32 13.414 1 98.5 94 TYR A C 1
ATOM 727 O O . TYR A 1 94 ? -4.676 -5.254 12.281 1 98.5 94 TYR A O 1
ATOM 735 N N . ARG A 1 95 ? -3.83 -4.238 14.078 1 98.25 95 ARG A N 1
ATOM 736 C CA . ARG A 1 95 ? -3.875 -2.947 13.398 1 98.25 95 ARG A CA 1
ATOM 737 C C . ARG A 1 95 ? -2.6 -2.705 12.602 1 98.25 95 ARG A C 1
ATOM 739 O O . ARG A 1 95 ? -1.602 -3.404 12.781 1 98.25 95 ARG A O 1
ATOM 746 N N . GLY A 1 96 ? -2.627 -1.647 11.711 1 98.62 96 GLY A N 1
ATOM 747 C CA . GLY A 1 96 ? -1.53 -1.314 10.82 1 98.62 96 GLY A CA 1
ATOM 748 C C . GLY A 1 96 ? -1.838 -1.612 9.367 1 98.62 96 GLY A C 1
ATOM 749 O O . GLY A 1 96 ? -2.99 -1.86 9.008 1 98.62 96 GLY A O 1
ATOM 750 N N . TYR A 1 97 ? -0.823 -1.493 8.539 1 98.88 97 TYR A N 1
ATOM 751 C CA . TYR A 1 97 ? -0.999 -1.795 7.125 1 98.88 97 TYR A CA 1
ATOM 752 C C . TYR A 1 97 ? -1.384 -3.256 6.922 1 98.88 97 TYR A C 1
ATOM 754 O O . TYR A 1 97 ? -0.826 -4.145 7.566 1 98.88 97 TYR A O 1
ATOM 762 N N . HIS A 1 98 ? -2.336 -3.48 6 1 98.88 98 HIS A N 1
ATOM 763 C CA . HIS A 1 98 ? -3.045 -4.754 6.008 1 98.88 98 HIS A CA 1
ATOM 764 C C . HIS A 1 98 ? -2.873 -5.488 4.68 1 98.88 98 HIS A C 1
ATOM 766 O O . HIS A 1 98 ? -2.574 -6.684 4.664 1 98.88 98 HIS A O 1
ATOM 772 N N . HIS A 1 99 ? -3.15 -4.93 3.555 1 98.94 99 HIS A N 1
ATOM 773 C CA . HIS A 1 99 ? -2.994 -5.496 2.219 1 98.94 99 HIS A CA 1
ATOM 774 C C . HIS A 1 99 ? -2.893 -4.402 1.163 1 98.94 99 HIS A C 1
ATOM 776 O O . HIS A 1 99 ? -3.133 -3.229 1.454 1 98.94 99 HIS A O 1
ATOM 782 N N . PHE A 1 100 ? -2.43 -4.742 -0.008 1 98.88 100 PHE A N 1
ATOM 783 C CA . PHE A 1 100 ? -2.73 -3.945 -1.191 1 98.88 100 PHE A CA 1
ATOM 784 C C . PHE A 1 100 ? -3.662 -4.699 -2.131 1 98.88 100 PHE A C 1
ATOM 786 O O . PHE A 1 100 ? -3.832 -5.914 -2.002 1 98.88 100 PHE A O 1
ATOM 793 N N . CYS A 1 101 ? -4.266 -3.92 -2.977 1 98.88 101 CYS A N 1
ATOM 794 C CA . CYS A 1 101 ? -5.277 -4.488 -3.859 1 98.88 101 CYS A CA 1
ATOM 795 C C . CYS A 1 101 ? -4.879 -4.32 -5.32 1 98.88 101 CYS A C 1
ATOM 797 O O . CYS A 1 101 ? -4.367 -3.27 -5.715 1 98.88 101 CYS A O 1
ATOM 799 N N . LEU A 1 102 ? -5.145 -5.371 -6.047 1 98.88 102 LEU A N 1
ATOM 800 C CA . LEU A 1 102 ? -5.02 -5.367 -7.5 1 98.88 102 LEU A CA 1
ATOM 801 C C . LEU A 1 102 ? -6.383 -5.531 -8.164 1 98.88 102 LEU A C 1
ATOM 803 O O . LEU A 1 102 ? -7.082 -6.516 -7.918 1 98.88 102 LEU A O 1
ATOM 807 N N . ASN A 1 103 ? -6.707 -4.609 -9.008 1 98.44 103 ASN A N 1
ATOM 808 C CA . ASN A 1 103 ? -7.879 -4.789 -9.859 1 98.44 103 ASN A CA 1
ATOM 809 C C . ASN A 1 103 ? -7.602 -5.766 -11 1 98.44 103 ASN A C 1
ATOM 811 O O . ASN A 1 103 ? -6.531 -5.73 -11.602 1 98.44 103 ASN A O 1
ATOM 815 N N . VAL A 1 104 ? -8.562 -6.562 -11.281 1 98.69 104 VAL A N 1
ATOM 816 C CA . VAL A 1 104 ? -8.492 -7.492 -12.398 1 98.69 104 VAL A CA 1
ATOM 817 C C . VAL A 1 104 ? -9.828 -7.527 -13.133 1 98.69 104 VAL A C 1
ATOM 819 O O . VAL A 1 104 ? -10.852 -7.109 -12.586 1 98.69 104 VAL A O 1
ATOM 822 N N . SER A 1 105 ? -9.812 -8.047 -14.344 1 98.12 105 SER A N 1
ATOM 823 C CA . SER A 1 105 ? -11.023 -8.102 -15.148 1 98.12 105 SER A CA 1
ATOM 824 C C . SER A 1 105 ? -11.961 -9.211 -14.68 1 98.12 105 SER A C 1
ATOM 826 O O . SER A 1 105 ? -13.18 -9.109 -14.828 1 98.12 105 SER A O 1
ATOM 828 N N . ASN A 1 106 ? -11.383 -10.281 -14.188 1 98.62 106 ASN A N 1
ATOM 829 C CA . ASN A 1 106 ? -12.125 -11.461 -13.742 1 98.62 106 ASN A CA 1
ATOM 830 C C . ASN A 1 106 ? -11.43 -12.156 -12.578 1 98.62 106 ASN A C 1
ATOM 832 O O . ASN A 1 106 ? -10.414 -12.828 -12.766 1 98.62 106 ASN A O 1
ATOM 836 N N . VAL A 1 107 ? -12.047 -12.078 -11.406 1 98.88 107 VAL A N 1
ATOM 837 C CA . VAL A 1 107 ? -11.43 -12.578 -10.18 1 98.88 107 VAL A CA 1
ATOM 838 C C . VAL A 1 107 ? -11.352 -14.102 -10.219 1 98.88 107 VAL A C 1
ATOM 840 O O . VAL A 1 107 ? -10.328 -14.688 -9.867 1 98.88 107 VAL A O 1
ATOM 843 N N . GLU A 1 108 ? -12.406 -14.734 -10.641 1 98.88 108 GLU A N 1
ATOM 844 C CA . GLU A 1 108 ? -12.422 -16.203 -10.68 1 98.88 108 GLU A CA 1
ATOM 845 C C . GLU A 1 108 ? -11.328 -16.734 -11.586 1 98.88 108 GLU A C 1
ATOM 847 O O . GLU A 1 108 ? -10.609 -17.672 -11.211 1 98.88 108 GLU A O 1
ATOM 852 N N . GLU A 1 109 ? -11.203 -16.172 -12.703 1 98.88 109 GLU A N 1
ATOM 853 C CA . GLU A 1 109 ? -10.164 -16.594 -13.641 1 98.88 109 GLU A CA 1
ATOM 854 C C . GLU A 1 109 ? -8.773 -16.359 -13.062 1 98.88 109 GLU A C 1
ATOM 856 O O . GLU A 1 109 ? -7.887 -17.203 -13.188 1 98.88 109 GLU A O 1
ATOM 861 N N . THR A 1 110 ? -8.594 -15.211 -12.492 1 98.94 110 THR A N 1
ATOM 862 C CA . THR A 1 110 ? -7.297 -14.875 -11.922 1 98.94 110 THR A CA 1
ATOM 863 C C . THR A 1 110 ? -6.926 -15.852 -10.805 1 98.94 110 THR A C 1
ATOM 865 O O . THR A 1 110 ? -5.777 -16.281 -10.711 1 98.94 110 THR A O 1
ATOM 868 N N . VAL A 1 111 ? -7.887 -16.203 -10 1 98.94 111 VAL A N 1
ATOM 869 C CA . VAL A 1 111 ? -7.652 -17.141 -8.906 1 98.94 111 VAL A CA 1
ATOM 870 C C . VAL A 1 111 ? -7.199 -18.484 -9.469 1 98.94 111 VAL A C 1
ATOM 872 O O . VAL A 1 111 ? -6.266 -19.109 -8.953 1 98.94 111 VAL A O 1
ATOM 875 N N . GLU A 1 112 ? -7.82 -18.922 -10.5 1 98.88 112 GLU A N 1
ATOM 876 C CA . GLU A 1 112 ? -7.43 -20.188 -11.102 1 98.88 112 GLU A CA 1
ATOM 877 C C . GLU A 1 112 ? -6.016 -20.109 -11.68 1 98.88 112 GLU A C 1
ATOM 879 O O . GLU A 1 112 ? -5.242 -21.062 -11.562 1 98.88 112 GLU A O 1
ATOM 884 N N . LYS A 1 113 ? -5.738 -19.031 -12.305 1 98.94 113 LYS A N 1
ATOM 885 C CA . LYS A 1 113 ? -4.387 -18.828 -12.812 1 98.94 113 LYS A CA 1
ATOM 886 C C . LYS A 1 113 ? -3.359 -18.875 -11.688 1 98.94 113 LYS A C 1
ATOM 888 O O . LYS A 1 113 ? -2.295 -19.469 -11.828 1 98.94 113 LYS A O 1
ATOM 893 N N . LEU A 1 114 ? -3.654 -18.234 -10.609 1 98.94 114 LEU A N 1
ATOM 894 C CA . LEU A 1 114 ? -2.771 -18.219 -9.445 1 98.94 114 LEU A CA 1
ATOM 895 C C . LEU A 1 114 ? -2.582 -19.625 -8.891 1 98.94 114 LEU A C 1
ATOM 897 O O . LEU A 1 114 ? -1.46 -20.016 -8.578 1 98.94 114 LEU A O 1
ATOM 901 N N . ARG A 1 115 ? -3.652 -20.328 -8.789 1 98.75 115 ARG A N 1
ATOM 902 C CA . ARG A 1 115 ? -3.568 -21.703 -8.336 1 98.75 115 ARG A CA 1
ATOM 903 C C . ARG A 1 115 ? -2.652 -22.516 -9.242 1 98.75 115 ARG A C 1
ATOM 905 O O . ARG A 1 115 ? -1.863 -23.344 -8.758 1 98.75 115 ARG A O 1
ATOM 912 N N . GLY A 1 116 ? -2.846 -22.312 -10.453 1 98.75 116 GLY A N 1
ATOM 913 C CA . GLY A 1 116 ? -2.029 -23 -11.438 1 98.75 116 GLY A CA 1
ATOM 914 C C . GLY A 1 116 ? -0.543 -22.75 -11.273 1 98.75 116 GLY A C 1
ATOM 915 O O . GLY A 1 116 ? 0.285 -23.578 -11.656 1 98.75 116 GLY A O 1
ATOM 916 N N . ARG A 1 117 ? -0.246 -21.656 -10.648 1 98.75 117 ARG A N 1
ATOM 917 C CA . ARG A 1 117 ? 1.148 -21.281 -10.438 1 98.75 117 ARG A CA 1
ATOM 918 C C . ARG A 1 117 ? 1.592 -21.594 -9.016 1 98.75 117 ARG A C 1
ATOM 920 O O . ARG A 1 117 ? 2.645 -21.141 -8.562 1 98.75 117 ARG A O 1
ATOM 927 N N . GLY A 1 118 ? 0.77 -22.25 -8.297 1 98.62 118 GLY A N 1
ATOM 928 C CA . GLY A 1 118 ? 1.129 -22.703 -6.961 1 98.62 118 GLY A CA 1
ATOM 929 C C . GLY A 1 118 ? 0.957 -21.625 -5.902 1 98.62 118 GLY A C 1
ATOM 930 O O . GLY A 1 118 ? 1.559 -21.703 -4.828 1 98.62 118 GLY A O 1
ATOM 931 N N . VAL A 1 119 ? 0.2 -20.656 -6.18 1 98.81 119 VAL A N 1
ATOM 932 C CA . VAL A 1 119 ? -0.031 -19.578 -5.223 1 98.81 119 VAL A CA 1
ATOM 933 C C . VAL A 1 119 ? -1.137 -19.984 -4.25 1 98.81 119 VAL A C 1
ATOM 935 O O . VAL A 1 119 ? -2.148 -20.562 -4.652 1 98.81 119 VAL A O 1
ATOM 938 N N . THR A 1 120 ? -0.996 -19.641 -2.961 1 98.62 120 THR A N 1
ATOM 939 C CA . THR A 1 120 ? -1.979 -19.969 -1.93 1 98.62 120 THR A CA 1
ATOM 940 C C . THR A 1 120 ? -3.135 -18.969 -1.962 1 98.62 120 THR A C 1
ATOM 942 O O . THR A 1 120 ? -2.93 -17.766 -1.791 1 98.62 120 THR A O 1
ATOM 945 N N . ILE A 1 121 ? -4.297 -19.5 -2.188 1 98.88 121 ILE A N 1
ATOM 946 C CA . ILE A 1 121 ? -5.512 -18.688 -2.094 1 98.88 121 ILE A CA 1
ATOM 947 C C . ILE A 1 121 ? -6.016 -18.688 -0.653 1 98.88 121 ILE A C 1
ATOM 949 O O . ILE A 1 121 ? -6.219 -19.75 -0.055 1 98.88 121 ILE A O 1
ATOM 953 N N . VAL A 1 122 ? -6.195 -17.547 -0.074 1 98.75 122 VAL A N 1
ATOM 954 C CA . VAL A 1 122 ? -6.57 -17.422 1.33 1 98.75 122 VAL A CA 1
ATOM 955 C C . VAL A 1 122 ? -8.086 -17.297 1.451 1 98.75 122 VAL A C 1
ATOM 957 O O . VAL A 1 122 ? -8.688 -17.844 2.385 1 98.75 122 VAL A O 1
ATOM 960 N N . THR A 1 123 ? -8.688 -16.516 0.584 1 98.75 123 THR A N 1
ATOM 961 C CA . THR A 1 123 ? -10.133 -16.344 0.507 1 98.75 123 THR A CA 1
ATOM 962 C C . THR A 1 123 ? -10.633 -16.547 -0.922 1 98.75 123 THR A C 1
ATOM 964 O O . THR A 1 123 ? -10.211 -15.828 -1.837 1 98.75 123 THR A O 1
ATOM 967 N N . GLU A 1 124 ? -11.523 -17.469 -1.021 1 98.81 124 GLU A N 1
ATOM 968 C CA . GLU A 1 124 ? -12.125 -17.703 -2.326 1 98.81 124 GLU A CA 1
ATOM 969 C C . GLU A 1 124 ? -12.984 -16.531 -2.766 1 98.81 124 GLU A C 1
ATOM 971 O O . GLU A 1 124 ? -13.391 -15.703 -1.942 1 98.81 124 GLU A O 1
ATOM 976 N N . PRO A 1 125 ? -13.242 -16.516 -4.078 1 98.88 125 PRO A N 1
ATOM 977 C CA . PRO A 1 125 ? -14.016 -15.391 -4.594 1 98.88 125 PRO A CA 1
ATOM 978 C C . PRO A 1 125 ? -15.359 -15.219 -3.883 1 98.88 125 PRO A C 1
ATOM 980 O O . PRO A 1 125 ? -16.062 -16.203 -3.639 1 98.88 125 PRO A O 1
ATOM 983 N N . PHE A 1 126 ? -15.648 -13.977 -3.578 1 98.38 126 PHE A N 1
ATOM 984 C CA . PHE A 1 126 ? -16.938 -13.609 -3.004 1 98.38 126 PHE A CA 1
ATOM 985 C C . PHE A 1 126 ? -17.344 -12.211 -3.439 1 98.38 126 PHE A C 1
ATOM 987 O O . PHE A 1 126 ? -16.5 -11.391 -3.793 1 98.38 126 PHE A O 1
ATOM 994 N N . VAL A 1 127 ? -18.641 -11.945 -3.355 1 97.69 127 VAL A N 1
ATOM 995 C CA . VAL A 1 127 ? -19.156 -10.641 -3.758 1 97.69 127 VAL A CA 1
ATOM 996 C C . VAL A 1 127 ? -19.391 -9.773 -2.523 1 97.69 127 VAL A C 1
ATOM 998 O O . VAL A 1 127 ? -20 -10.219 -1.554 1 97.69 127 VAL A O 1
ATOM 1001 N N . LEU A 1 128 ? -18.828 -8.648 -2.543 1 96.62 128 LEU A N 1
ATOM 1002 C CA . LEU A 1 128 ? -19.156 -7.613 -1.573 1 96.62 128 LEU A CA 1
ATOM 1003 C C . LEU A 1 128 ? -20.125 -6.594 -2.176 1 96.62 128 LEU A C 1
ATOM 1005 O O . LEU A 1 128 ? -19.688 -5.633 -2.818 1 96.62 128 LEU A O 1
ATOM 1009 N N . GLU A 1 129 ? -21.328 -6.734 -1.909 1 94.38 129 GLU A N 1
ATOM 1010 C CA . GLU A 1 129 ? -22.391 -5.961 -2.541 1 94.38 129 GLU A CA 1
ATOM 1011 C C . GLU A 1 129 ? -22.281 -4.48 -2.189 1 94.38 129 GLU A C 1
ATOM 1013 O O . GLU A 1 129 ? -22.594 -3.615 -3.016 1 94.38 129 GLU A O 1
ATOM 1018 N N . ALA A 1 130 ? -21.844 -4.238 -1.011 1 92.88 130 ALA A N 1
ATOM 1019 C CA . ALA A 1 130 ? -21.797 -2.867 -0.512 1 92.88 130 ALA A CA 1
ATOM 1020 C C . ALA A 1 130 ? -20.953 -1.979 -1.431 1 92.88 130 ALA A C 1
ATOM 1022 O O . ALA A 1 130 ? -21.203 -0.772 -1.523 1 92.88 130 ALA A O 1
ATOM 1023 N N . ILE A 1 131 ? -20 -2.631 -2.135 1 94.69 131 ILE A N 1
ATOM 1024 C CA . ILE A 1 131 ? -19.156 -1.824 -3.008 1 94.69 131 ILE A CA 1
ATOM 1025 C C . ILE A 1 131 ? -19.188 -2.4 -4.422 1 94.69 131 ILE A C 1
ATOM 1027 O O . ILE A 1 131 ? -18.328 -2.076 -5.246 1 94.69 131 ILE A O 1
ATOM 1031 N N . ARG A 1 132 ? -20.047 -3.344 -4.668 1 95.12 132 ARG A N 1
ATOM 1032 C CA . ARG A 1 132 ? -20.266 -3.943 -5.98 1 95.12 132 ARG A CA 1
ATOM 1033 C C . ARG A 1 132 ? -18.953 -4.473 -6.559 1 95.12 132 ARG A C 1
ATOM 1035 O O . ARG A 1 132 ? -18.594 -4.168 -7.699 1 95.12 132 ARG A O 1
ATOM 1042 N N . ARG A 1 133 ? -18.328 -5.293 -5.793 1 97.88 133 ARG A N 1
ATOM 1043 C CA . ARG A 1 133 ? -17.078 -5.91 -6.215 1 97.88 133 ARG A CA 1
ATOM 1044 C C . ARG A 1 133 ? -17.062 -7.395 -5.871 1 97.88 133 ARG A C 1
ATOM 1046 O O . ARG A 1 133 ? -17.609 -7.809 -4.848 1 97.88 133 ARG A O 1
ATOM 1053 N N . LYS A 1 134 ? -16.516 -8.172 -6.738 1 98.62 134 LYS A N 1
ATOM 1054 C CA . LYS A 1 134 ? -16.062 -9.516 -6.406 1 98.62 134 LYS A CA 1
ATOM 1055 C C . LYS A 1 134 ? -14.617 -9.508 -5.938 1 98.62 134 LYS A C 1
ATOM 1057 O O . LYS A 1 134 ? -13.75 -8.914 -6.586 1 98.62 134 LYS A O 1
ATOM 1062 N N . LEU A 1 135 ? -14.398 -10.094 -4.84 1 98.75 135 LEU A N 1
ATOM 1063 C CA . LEU A 1 135 ? -13.094 -10.039 -4.195 1 98.75 135 LEU A CA 1
ATOM 1064 C C . LEU A 1 135 ? -12.531 -11.438 -3.98 1 98.75 135 LEU A C 1
ATOM 1066 O O . LEU A 1 135 ? -13.281 -12.422 -3.988 1 98.75 135 LEU A O 1
ATOM 1070 N N . ALA A 1 136 ? -11.281 -11.578 -3.842 1 98.94 136 ALA A N 1
ATOM 1071 C CA . ALA A 1 136 ? -10.539 -12.727 -3.342 1 98.94 136 ALA A CA 1
ATOM 1072 C C . ALA A 1 136 ? -9.219 -12.281 -2.705 1 98.94 136 ALA A C 1
ATOM 1074 O O . ALA A 1 136 ? -8.758 -11.164 -2.928 1 98.94 136 ALA A O 1
ATOM 1075 N N . PHE A 1 137 ? -8.695 -13.133 -1.857 1 98.94 137 PHE A N 1
ATOM 1076 C CA . PHE A 1 137 ? -7.398 -12.852 -1.249 1 98.94 137 PHE A CA 1
ATOM 1077 C C . PHE A 1 137 ? -6.438 -14.016 -1.46 1 98.94 137 PHE A C 1
ATOM 1079 O O . PHE A 1 137 ? -6.832 -15.18 -1.354 1 98.94 137 PHE A O 1
ATOM 1086 N N . PHE A 1 138 ? -5.219 -13.719 -1.754 1 98.94 138 PHE A N 1
ATOM 1087 C CA . PHE A 1 138 ? -4.098 -14.648 -1.76 1 98.94 138 PHE A CA 1
ATOM 1088 C C . PHE A 1 138 ? -2.924 -14.086 -0.968 1 98.94 138 PHE A C 1
ATOM 1090 O O . PHE A 1 138 ? -3.008 -12.984 -0.418 1 98.94 138 PHE A O 1
ATOM 1097 N N . ARG A 1 139 ? -1.884 -14.922 -0.795 1 98.81 139 ARG A N 1
ATOM 1098 C CA . ARG A 1 139 ? -0.801 -14.43 0.05 1 98.81 139 ARG A CA 1
ATOM 1099 C C . ARG A 1 139 ? 0.559 -14.727 -0.573 1 98.81 139 ARG A C 1
ATOM 1101 O O . ARG A 1 139 ? 0.703 -15.688 -1.335 1 98.81 139 ARG A O 1
ATOM 1108 N N . ASP A 1 140 ? 1.502 -13.891 -0.257 1 98.69 140 ASP A N 1
ATOM 1109 C CA . ASP A 1 140 ? 2.891 -14.172 -0.604 1 98.69 140 ASP A CA 1
ATOM 1110 C C . ASP A 1 140 ? 3.502 -15.188 0.355 1 98.69 140 ASP A C 1
ATOM 1112 O O . ASP A 1 140 ? 2.834 -15.656 1.279 1 98.69 140 ASP A O 1
ATOM 1116 N N . PRO A 1 141 ? 4.742 -15.625 0.157 1 97.94 141 PRO A N 1
ATOM 1117 C CA . PRO A 1 141 ? 5.324 -16.703 0.963 1 97.94 141 PRO A CA 1
ATOM 1118 C C . PRO A 1 141 ? 5.5 -16.312 2.428 1 97.94 141 PRO A C 1
ATOM 1120 O O . PRO A 1 141 ? 5.766 -17.172 3.271 1 97.94 141 PRO A O 1
ATOM 1123 N N . PHE A 1 142 ? 5.367 -15.055 2.727 1 98.06 142 PHE A N 1
ATOM 1124 C CA . PHE A 1 142 ? 5.586 -14.555 4.078 1 98.06 142 PHE A CA 1
ATOM 1125 C C . PHE A 1 142 ? 4.262 -14.352 4.805 1 98.06 142 PHE A C 1
ATOM 1127 O O . PHE A 1 142 ? 4.242 -13.938 5.965 1 98.06 142 PHE A O 1
ATOM 1134 N N . GLY A 1 143 ? 3.15 -14.562 4.098 1 98.12 143 GLY A N 1
ATOM 1135 C CA . GLY A 1 143 ? 1.835 -14.469 4.711 1 98.12 143 GLY A CA 1
ATOM 1136 C C . GLY A 1 143 ? 1.143 -13.148 4.441 1 98.12 143 GLY A C 1
ATOM 1137 O O . GLY A 1 143 ? 0.007 -12.938 4.871 1 98.12 143 GLY A O 1
ATOM 1138 N N . ASN A 1 144 ? 1.758 -12.234 3.783 1 98.62 144 ASN A N 1
ATOM 1139 C CA . ASN A 1 144 ? 1.124 -10.961 3.469 1 98.62 144 ASN A CA 1
ATOM 1140 C C . ASN A 1 144 ? -0.039 -11.141 2.496 1 98.62 144 ASN A C 1
ATOM 1142 O O . ASN A 1 144 ? 0.115 -11.758 1.444 1 98.62 144 ASN A O 1
ATOM 1146 N N . LEU A 1 145 ? -1.152 -10.547 2.824 1 98.94 145 LEU A N 1
ATOM 1147 C CA . LEU A 1 145 ? -2.357 -10.688 2.016 1 98.94 145 LEU A CA 1
ATOM 1148 C C . LEU A 1 145 ? -2.328 -9.734 0.825 1 98.94 145 LEU A C 1
ATOM 1150 O O . LEU A 1 145 ? -1.906 -8.586 0.958 1 98.94 145 LEU A O 1
ATOM 1154 N N . ILE A 1 146 ? -2.729 -10.234 -0.282 1 98.94 146 ILE A N 1
ATOM 1155 C CA . ILE A 1 146 ? -2.967 -9.43 -1.477 1 98.94 146 ILE A CA 1
ATOM 1156 C C . ILE A 1 146 ? -4.41 -9.609 -1.94 1 98.94 146 ILE A C 1
ATOM 1158 O O . ILE A 1 146 ? -4.891 -10.742 -2.07 1 98.94 146 ILE A O 1
ATOM 1162 N N . GLU A 1 147 ? -5.07 -8.547 -2.195 1 98.94 147 GLU A N 1
ATOM 1163 C CA . GLU A 1 147 ? -6.473 -8.562 -2.596 1 98.94 147 GLU A CA 1
ATOM 1164 C C . GLU A 1 147 ? -6.617 -8.469 -4.113 1 98.94 147 GLU A C 1
ATOM 1166 O O . GLU A 1 147 ? -5.918 -7.688 -4.762 1 98.94 147 GLU A O 1
ATOM 1171 N N . LEU A 1 148 ? -7.48 -9.281 -4.621 1 98.94 148 LEU A N 1
ATOM 1172 C CA . LEU A 1 148 ? -8 -9.102 -5.973 1 98.94 148 LEU A CA 1
ATOM 1173 C C . LEU A 1 148 ? -9.383 -8.469 -5.945 1 98.94 148 LEU A C 1
ATOM 1175 O O . LEU A 1 148 ? -10.211 -8.812 -5.098 1 98.94 148 LEU A O 1
ATOM 1179 N N . ALA A 1 149 ? -9.617 -7.59 -6.91 1 98.75 149 ALA A N 1
ATOM 1180 C CA . ALA A 1 149 ? -10.93 -6.973 -7.02 1 98.75 149 ALA A CA 1
ATOM 1181 C C . ALA A 1 149 ? -11.375 -6.871 -8.477 1 98.75 149 ALA A C 1
ATOM 1183 O O . ALA A 1 149 ? -10.578 -6.512 -9.352 1 98.75 149 ALA A O 1
ATOM 1184 N N . GLN A 1 150 ? -12.555 -7.23 -8.688 1 98.56 150 GLN A N 1
ATOM 1185 C CA . GLN A 1 150 ? -13.273 -7.035 -9.938 1 98.56 150 GLN A CA 1
ATOM 1186 C C . GLN A 1 150 ? -14.492 -6.137 -9.742 1 98.56 150 GLN A C 1
ATOM 1188 O O . GLN A 1 150 ? -15.367 -6.445 -8.93 1 98.56 150 GLN A O 1
ATOM 1193 N N . VAL A 1 151 ? -14.539 -5.039 -10.453 1 97 151 VAL A N 1
ATOM 1194 C CA . VAL A 1 151 ? -15.703 -4.172 -10.398 1 97 151 VAL A CA 1
ATOM 1195 C C . VAL A 1 151 ? -16.875 -4.828 -11.125 1 97 151 VAL A C 1
ATOM 1197 O O . VAL A 1 151 ? -16.734 -5.297 -12.258 1 97 151 VAL A O 1
ATOM 1200 N N . LEU A 1 152 ? -17.953 -4.887 -10.391 1 95.06 152 LEU A N 1
ATOM 1201 C CA . LEU A 1 152 ? -19.125 -5.504 -10.977 1 95.06 152 LEU A CA 1
ATOM 1202 C C . LEU A 1 152 ? -20.031 -4.457 -11.625 1 95.06 152 LEU A C 1
ATOM 1204 O O . LEU A 1 152 ? -20.156 -3.344 -11.109 1 95.06 152 LEU A O 1
ATOM 1208 N N . SER A 1 153 ? -20.719 -4.762 -12.844 1 83 153 SER A N 1
ATOM 1209 C CA . SER A 1 153 ? -21.641 -3.914 -13.594 1 83 153 SER A CA 1
ATOM 1210 C C . SER A 1 153 ? -23.016 -3.863 -12.922 1 83 153 SER A C 1
ATOM 1212 O O . SER A 1 153 ? -23.406 -4.812 -12.242 1 83 153 SER A O 1
ATOM 1214 N N . MET B 1 1 ? 14.32 15.781 -13.32 1 46.56 1 MET B N 1
ATOM 1215 C CA . MET B 1 1 ? 14.852 14.469 -13.68 1 46.56 1 MET B CA 1
ATOM 1216 C C . MET B 1 1 ? 13.836 13.367 -13.383 1 46.56 1 MET B C 1
ATOM 1218 O O . MET B 1 1 ? 13.008 13.516 -12.477 1 46.56 1 MET B O 1
ATOM 1222 N N . ALA B 1 2 ? 13.773 12.453 -14.242 1 57.59 2 ALA B N 1
ATOM 1223 C CA . ALA B 1 2 ? 12.625 11.547 -14.281 1 57.59 2 ALA B CA 1
ATOM 1224 C C . ALA B 1 2 ? 12.766 10.445 -13.234 1 57.59 2 ALA B C 1
ATOM 1226 O O . ALA B 1 2 ? 13.875 10.117 -12.805 1 57.59 2 ALA B O 1
ATOM 1227 N N . ASP B 1 3 ? 11.734 10.039 -12.547 1 80.06 3 ASP B N 1
ATOM 1228 C CA . ASP B 1 3 ? 11.602 8.789 -11.797 1 80.06 3 ASP B CA 1
ATOM 1229 C C . ASP B 1 3 ? 12.227 7.621 -12.547 1 80.06 3 ASP B C 1
ATOM 1231 O O . ASP B 1 3 ? 12.758 7.797 -13.641 1 80.06 3 ASP B O 1
ATOM 1235 N N . PHE B 1 4 ? 12.359 6.453 -11.875 1 89.19 4 PHE B N 1
ATOM 1236 C CA . PHE B 1 4 ? 12.836 5.246 -12.547 1 89.19 4 PHE B CA 1
ATOM 1237 C C . PHE B 1 4 ? 12.062 4.996 -13.836 1 89.19 4 PHE B C 1
ATOM 1239 O O . PHE B 1 4 ? 10.852 5.234 -13.891 1 89.19 4 PHE B O 1
ATOM 1246 N N . ILE B 1 5 ? 12.828 4.609 -14.789 1 88.94 5 ILE B N 1
ATOM 1247 C CA . ILE B 1 5 ? 12.18 4.133 -16 1 88.94 5 ILE B CA 1
ATOM 1248 C C . ILE B 1 5 ? 11.938 2.629 -15.906 1 88.94 5 ILE B C 1
ATOM 1250 O O . ILE B 1 5 ? 12.883 1.839 -15.938 1 88.94 5 ILE B O 1
ATOM 1254 N N . PRO B 1 6 ? 10.664 2.318 -15.758 1 92.56 6 PRO B N 1
ATOM 1255 C CA . PRO B 1 6 ? 10.414 0.876 -15.68 1 92.56 6 PRO B CA 1
ATOM 1256 C C . PRO B 1 6 ? 10.758 0.144 -16.969 1 92.56 6 PRO B C 1
ATOM 1258 O O . PRO B 1 6 ? 10.766 0.751 -18.047 1 92.56 6 PRO B O 1
ATOM 1261 N N . PRO B 1 7 ? 11.156 -1.136 -16.828 1 96.56 7 PRO B N 1
ATOM 1262 C CA . PRO B 1 7 ? 11.328 -1.93 -18.047 1 96.56 7 PRO B CA 1
ATOM 1263 C C . PRO B 1 7 ? 10.039 -2.027 -18.875 1 96.56 7 PRO B C 1
ATOM 1265 O O . PRO B 1 7 ? 8.977 -1.609 -18.406 1 96.56 7 PRO B O 1
ATOM 1268 N N . ALA B 1 8 ? 10.18 -2.623 -20.031 1 97.5 8 ALA B N 1
ATOM 1269 C CA . ALA B 1 8 ? 9.023 -2.779 -20.922 1 97.5 8 ALA B CA 1
ATOM 1270 C C . ALA B 1 8 ? 7.914 -3.572 -20.234 1 97.5 8 ALA B C 1
ATOM 1272 O O . ALA B 1 8 ? 8.188 -4.547 -19.531 1 97.5 8 ALA B O 1
ATOM 1273 N N . GLN B 1 9 ? 6.723 -3.125 -20.516 1 98.12 9 GLN B N 1
ATOM 1274 C CA . GLN B 1 9 ? 5.57 -3.875 -20.031 1 98.12 9 GLN B CA 1
ATOM 1275 C C . GLN B 1 9 ? 5.52 -5.27 -20.656 1 98.12 9 GLN B C 1
ATOM 1277 O O . GLN B 1 9 ? 6.121 -5.508 -21.703 1 98.12 9 GLN B O 1
ATOM 1282 N N . ASN B 1 10 ? 4.891 -6.199 -19.953 1 98.19 10 ASN B N 1
ATOM 1283 C CA . ASN B 1 10 ? 4.734 -7.578 -20.406 1 98.19 10 ASN B CA 1
ATOM 1284 C C . ASN B 1 10 ? 3.275 -7.898 -20.734 1 98.19 10 ASN B C 1
ATOM 1286 O O . ASN B 1 10 ? 2.619 -8.633 -19.984 1 98.19 10 ASN B O 1
ATOM 1290 N N . PRO B 1 11 ? 2.799 -7.43 -21.875 1 97.75 11 PRO B N 1
ATOM 1291 C CA . PRO B 1 11 ? 1.396 -7.664 -22.234 1 97.75 11 PRO B CA 1
ATOM 1292 C C . PRO B 1 11 ? 1.093 -9.141 -22.484 1 97.75 11 PRO B C 1
ATOM 1294 O O . PRO B 1 11 ? -0.075 -9.531 -22.547 1 97.75 11 PRO B O 1
ATOM 1297 N N . GLY B 1 12 ? 2.09 -10.008 -22.641 1 98.19 12 GLY B N 1
ATOM 1298 C CA . GLY B 1 12 ? 1.906 -11.43 -22.859 1 98.19 12 GLY B CA 1
ATOM 1299 C C . GLY B 1 12 ? 1.662 -12.203 -21.578 1 98.19 12 GLY B C 1
ATOM 1300 O O . GLY B 1 12 ? 1.339 -13.398 -21.625 1 98.19 12 GLY B O 1
ATOM 1301 N N . SER B 1 13 ? 1.772 -11.609 -20.469 1 98.75 13 SER B N 1
ATOM 1302 C CA . SER B 1 13 ? 1.531 -12.258 -19.188 1 98.75 13 SER B CA 1
ATOM 1303 C C . SER B 1 13 ? 0.068 -12.664 -19.047 1 98.75 13 SER B C 1
ATOM 1305 O O . SER B 1 13 ? -0.831 -11.914 -19.422 1 98.75 13 SER B O 1
ATOM 1307 N N . ILE B 1 14 ? -0.182 -13.742 -18.344 1 98.56 14 ILE B N 1
ATOM 1308 C CA . ILE B 1 14 ? -1.542 -14.164 -18.031 1 98.56 14 ILE B CA 1
ATOM 1309 C C . ILE B 1 14 ? -2.127 -13.281 -16.938 1 98.56 14 ILE B C 1
ATOM 1311 O O . ILE B 1 14 ? -3.326 -13.336 -16.656 1 98.56 14 ILE B O 1
ATOM 1315 N N . PHE B 1 15 ? -1.329 -12.414 -16.375 1 98.81 15 PHE B N 1
ATOM 1316 C CA . PHE B 1 15 ? -1.762 -11.469 -15.344 1 98.81 15 PHE B CA 1
ATOM 1317 C C . PHE B 1 15 ? -1.654 -10.031 -15.859 1 98.81 15 PHE B C 1
ATOM 1319 O O . PHE B 1 15 ? -1.521 -9.094 -15.07 1 98.81 15 PHE B O 1
ATOM 1326 N N . ALA B 1 16 ? -1.693 -9.805 -17.125 1 98.75 16 ALA B N 1
ATOM 1327 C CA . ALA B 1 16 ? -1.456 -8.5 -17.734 1 98.75 16 ALA B CA 1
ATOM 1328 C C . ALA B 1 16 ? -2.545 -7.504 -17.344 1 98.75 16 ALA B C 1
ATOM 1330 O O . ALA B 1 16 ? -2.361 -6.293 -17.469 1 98.75 16 ALA B O 1
ATOM 1331 N N . ASP B 1 17 ? -3.656 -7.945 -16.906 1 98.44 17 ASP B N 1
ATOM 1332 C CA . ASP B 1 17 ? -4.77 -7.051 -16.594 1 98.44 17 ASP B CA 1
ATOM 1333 C C . ASP B 1 17 ? -4.695 -6.547 -15.156 1 98.44 17 ASP B C 1
ATOM 1335 O O . ASP B 1 17 ? -5.516 -5.727 -14.742 1 98.44 17 ASP B O 1
ATOM 1339 N N . MET B 1 18 ? -3.703 -7.016 -14.367 1 98.69 18 MET B N 1
ATOM 1340 C CA . MET B 1 18 ? -3.557 -6.566 -12.984 1 98.69 18 MET B CA 1
ATOM 1341 C C . MET B 1 18 ? -3.193 -5.086 -12.93 1 98.69 18 MET B C 1
ATOM 1343 O O . MET B 1 18 ? -2.227 -4.656 -13.555 1 98.69 18 MET B O 1
ATOM 1347 N N . ARG B 1 19 ? -3.99 -4.328 -12.117 1 98.06 19 ARG B N 1
ATOM 1348 C CA . ARG B 1 19 ? -3.727 -2.914 -11.867 1 98.06 19 ARG B CA 1
ATOM 1349 C C . ARG B 1 19 ? -3.773 -2.604 -10.375 1 98.06 19 ARG B C 1
ATOM 1351 O O . ARG B 1 19 ? -4.723 -2.982 -9.688 1 98.06 19 ARG B O 1
ATOM 1358 N N . GLY B 1 20 ? -2.691 -1.959 -9.938 1 98.19 20 GLY B N 1
ATOM 1359 C CA . GLY B 1 20 ? -2.73 -1.518 -8.555 1 98.19 20 GLY B CA 1
ATOM 1360 C C . GLY B 1 20 ? -3.904 -0.607 -8.25 1 98.19 20 GLY B C 1
ATOM 1361 O O . GLY B 1 20 ? -4.262 0.249 -9.062 1 98.19 20 GLY B O 1
ATOM 1362 N N . HIS B 1 21 ? -4.523 -0.79 -7.043 1 97.88 21 HIS B N 1
ATOM 1363 C CA . HIS B 1 21 ? -5.695 0.016 -6.723 1 97.88 21 HIS B CA 1
ATOM 1364 C C . HIS B 1 21 ? -5.512 0.749 -5.395 1 97.88 21 HIS B C 1
ATOM 1366 O O . HIS B 1 21 ? -5.645 1.974 -5.336 1 97.88 21 HIS B O 1
ATOM 1372 N N . HIS B 1 22 ? -5.316 0.047 -4.293 1 98.62 22 HIS B N 1
ATOM 1373 C CA . HIS B 1 22 ? -5.219 0.715 -2.998 1 98.62 22 HIS B CA 1
ATOM 1374 C C . HIS B 1 22 ? -4.297 -0.048 -2.053 1 98.62 22 HIS B C 1
ATOM 1376 O O . HIS B 1 22 ? -3.918 -1.188 -2.334 1 98.62 22 HIS B O 1
ATOM 1382 N N . VAL B 1 23 ? -3.936 0.644 -0.973 1 98.88 23 VAL B N 1
ATOM 1383 C CA . VAL B 1 23 ? -3.312 0.065 0.213 1 98.88 23 VAL B CA 1
ATOM 1384 C C . VAL B 1 23 ? -4.25 0.21 1.411 1 98.88 23 VAL B C 1
ATOM 1386 O O . VAL B 1 23 ? -4.879 1.255 1.592 1 98.88 23 VAL B O 1
ATOM 1389 N N . ALA B 1 24 ? -4.297 -0.811 2.191 1 98.94 24 ALA B N 1
ATOM 1390 C CA . ALA B 1 24 ? -5.25 -0.814 3.297 1 98.94 24 ALA B CA 1
ATOM 1391 C C . ALA B 1 24 ? -4.543 -0.612 4.633 1 98.94 24 ALA B C 1
ATOM 1393 O O . ALA B 1 24 ? -3.438 -1.12 4.84 1 98.94 24 ALA B O 1
ATOM 1394 N N . VAL B 1 25 ? -5.215 0.081 5.488 1 98.88 25 VAL B N 1
ATOM 1395 C CA . VAL B 1 25 ? -4.758 0.276 6.859 1 98.88 25 VAL B CA 1
ATOM 1396 C C . VAL B 1 25 ? -5.875 -0.09 7.832 1 98.88 25 VAL B C 1
ATOM 1398 O O . VAL B 1 25 ? -6.996 0.408 7.715 1 98.88 25 VAL B O 1
ATOM 1401 N N . ARG B 1 26 ? -5.582 -1.01 8.719 1 98.88 26 ARG B N 1
ATOM 1402 C CA . ARG B 1 26 ? -6.488 -1.455 9.773 1 98.88 26 ARG B CA 1
ATOM 1403 C C . ARG B 1 26 ? -6.316 -0.612 11.031 1 98.88 26 ARG B C 1
ATOM 1405 O O . ARG B 1 26 ? -5.215 -0.512 11.578 1 98.88 26 ARG B O 1
ATOM 1412 N N . THR B 1 27 ? -7.379 0.027 11.461 1 98.75 27 THR B N 1
ATOM 1413 C CA . THR B 1 27 ? -7.309 0.957 12.578 1 98.75 27 THR B CA 1
ATOM 1414 C C . THR B 1 27 ? -8.477 0.741 13.539 1 98.75 27 THR B C 1
ATOM 1416 O O . THR B 1 27 ? -9.492 0.151 13.164 1 98.75 27 THR B O 1
ATOM 1419 N N . PRO B 1 28 ? -8.398 1.198 14.781 1 98.5 28 PRO B N 1
ATOM 1420 C CA . PRO B 1 28 ? -9.523 1.054 15.711 1 98.5 28 PRO B CA 1
ATOM 1421 C C . PRO B 1 28 ? -10.656 2.033 15.422 1 98.5 28 PRO B C 1
ATOM 1423 O O . PRO B 1 28 ? -11.766 1.876 15.945 1 98.5 28 PRO B O 1
ATOM 1426 N N . SER B 1 29 ? -10.43 3.053 14.57 1 98.56 29 SER B N 1
ATOM 1427 C CA . SER B 1 29 ? -11.453 4.078 14.398 1 98.56 29 SER B CA 1
ATOM 1428 C C . SER B 1 29 ? -11.359 4.715 13.008 1 98.56 29 SER B C 1
ATOM 1430 O O . SER B 1 29 ? -10.375 5.383 12.695 1 98.56 29 SER B O 1
ATOM 1432 N N . LEU B 1 30 ? -12.438 4.586 12.258 1 98.75 30 LEU B N 1
ATOM 1433 C CA . LEU B 1 30 ? -12.508 5.266 10.969 1 98.75 30 LEU B CA 1
ATOM 1434 C C . LEU B 1 30 ? -12.555 6.777 11.156 1 98.75 30 LEU B C 1
ATOM 1436 O O . LEU B 1 30 ? -11.922 7.516 10.398 1 98.75 30 LEU B O 1
ATOM 1440 N N . GLU B 1 31 ? -13.25 7.184 12.117 1 98.75 31 GLU B N 1
ATOM 1441 C CA . GLU B 1 31 ? -13.398 8.617 12.367 1 98.75 31 GLU B CA 1
ATOM 1442 C C . GLU B 1 31 ? -12.055 9.273 12.656 1 98.75 31 GLU B C 1
ATOM 1444 O O . GLU B 1 31 ? -11.758 10.344 12.125 1 98.75 31 GLU B O 1
ATOM 1449 N N . GLU B 1 32 ? -11.305 8.672 13.492 1 98.75 32 GLU B N 1
ATOM 1450 C CA . GLU B 1 32 ? -9.984 9.203 13.797 1 98.75 32 GLU B CA 1
ATOM 1451 C C . GLU B 1 32 ? -9.078 9.188 12.57 1 98.75 32 GLU B C 1
ATOM 1453 O O . GLU B 1 32 ? -8.305 10.117 12.352 1 98.75 32 GLU B O 1
ATOM 1458 N N . ALA B 1 33 ? -9.172 8.133 11.781 1 98.88 33 ALA B N 1
ATOM 1459 C CA . ALA B 1 33 ? -8.398 8.07 10.547 1 98.88 33 ALA B CA 1
ATOM 1460 C C . ALA B 1 33 ? -8.789 9.195 9.594 1 98.88 33 ALA B C 1
ATOM 1462 O O . ALA B 1 33 ? -7.922 9.859 9.023 1 98.88 33 ALA B O 1
ATOM 1463 N N . LYS B 1 34 ? -10.031 9.422 9.453 1 98.88 34 LYS B N 1
ATOM 1464 C CA . LYS B 1 34 ? -10.492 10.484 8.562 1 98.88 34 LYS B CA 1
ATOM 1465 C C . LYS B 1 34 ? -10.07 11.852 9.078 1 98.88 34 LYS B C 1
ATOM 1467 O O . LYS B 1 34 ? -9.719 12.734 8.297 1 98.88 34 LYS B O 1
ATOM 1472 N N . ALA B 1 35 ? -10.164 12.008 10.383 1 98.88 35 ALA B N 1
ATOM 1473 C CA . ALA B 1 35 ? -9.703 13.266 10.961 1 98.88 35 ALA B CA 1
ATOM 1474 C C . ALA B 1 35 ? -8.258 13.555 10.57 1 98.88 35 ALA B C 1
ATOM 1476 O O . ALA B 1 35 ? -7.887 14.711 10.344 1 98.88 35 ALA B O 1
ATOM 1477 N N . PHE B 1 36 ? -7.523 12.555 10.461 1 98.94 36 PHE B N 1
ATOM 1478 C CA . PHE B 1 36 ? -6.125 12.719 10.078 1 98.94 36 PHE B CA 1
ATOM 1479 C C . PHE B 1 36 ? -5.992 12.883 8.57 1 98.94 36 PHE B C 1
ATOM 1481 O O . PHE B 1 36 ? -5.539 13.922 8.094 1 98.94 36 PHE B O 1
ATOM 1488 N N . TYR B 1 37 ? -6.383 11.914 7.75 1 98.94 37 TYR B N 1
ATOM 1489 C CA . TYR B 1 37 ? -6.121 11.891 6.316 1 98.94 37 TYR B CA 1
ATOM 1490 C C . TYR B 1 37 ? -6.863 13.016 5.605 1 98.94 37 TYR B C 1
ATOM 1492 O O . TYR B 1 37 ? -6.309 13.664 4.715 1 98.94 37 TYR B O 1
ATOM 1500 N N . VAL B 1 38 ? -8.062 13.18 5.996 1 98.81 38 VAL B N 1
ATOM 1501 C CA . VAL B 1 38 ? -8.867 14.227 5.367 1 98.81 38 VAL B CA 1
ATOM 1502 C C . VAL B 1 38 ? -8.555 15.57 6.008 1 98.81 38 VAL B C 1
ATOM 1504 O O . VAL B 1 38 ? -8.25 16.547 5.312 1 98.81 38 VAL B O 1
ATOM 1507 N N . GLY B 1 39 ? -8.555 15.625 7.289 1 98.81 39 GLY B N 1
ATOM 1508 C CA . GLY B 1 39 ? -8.391 16.875 8.008 1 98.81 39 GLY B CA 1
ATOM 1509 C C . GLY B 1 39 ? -6.992 17.453 7.895 1 98.81 39 GLY B C 1
ATOM 1510 O O . GLY B 1 39 ? -6.828 18.656 7.707 1 98.81 39 GLY B O 1
ATOM 1511 N N . LYS B 1 40 ? -6.016 16.609 8.031 1 98.88 40 LYS B N 1
ATOM 1512 C CA . LYS B 1 40 ? -4.645 17.094 8.094 1 98.88 40 LYS B CA 1
ATOM 1513 C C . LYS B 1 40 ? -3.979 17.047 6.719 1 98.88 40 LYS B C 1
ATOM 1515 O O . LYS B 1 40 ? -3.105 17.875 6.422 1 98.88 40 LYS B O 1
ATOM 1520 N N . LEU B 1 41 ? -4.422 16.141 5.859 1 98.94 41 LEU B N 1
ATOM 1521 C CA . LEU B 1 41 ? -3.705 15.938 4.602 1 98.94 41 LEU B CA 1
ATOM 1522 C C . LEU B 1 41 ? -4.566 16.359 3.416 1 98.94 41 LEU B C 1
ATOM 1524 O O . LEU B 1 41 ? -4.105 16.328 2.271 1 98.94 41 LEU B O 1
ATOM 1528 N N . ASP B 1 42 ? -5.801 16.672 3.611 1 98.88 42 ASP B N 1
ATOM 1529 C CA . ASP B 1 42 ? -6.742 17.109 2.588 1 98.88 42 ASP B CA 1
ATOM 1530 C C . ASP B 1 42 ? -7.098 15.969 1.636 1 98.88 42 ASP B C 1
ATOM 1532 O O . ASP B 1 42 ? -7.445 16.203 0.477 1 98.88 42 ASP B O 1
ATOM 1536 N N . PHE B 1 43 ? -6.883 14.75 2.07 1 98.94 43 PHE B N 1
ATOM 1537 C CA . PHE B 1 43 ? -7.383 13.656 1.246 1 98.94 43 PHE B CA 1
ATOM 1538 C C . PHE B 1 43 ? -8.891 13.766 1.065 1 98.94 43 PHE B C 1
ATOM 1540 O O . PHE B 1 43 ? -9.562 14.516 1.779 1 98.94 43 PHE B O 1
ATOM 1547 N N . ARG B 1 44 ? -9.398 13.07 0.036 1 98.81 44 ARG B N 1
ATOM 1548 C CA . ARG B 1 44 ? -10.82 13.094 -0.304 1 98.81 44 ARG B CA 1
ATOM 1549 C C . ARG B 1 44 ? -11.469 11.742 -0.016 1 98.81 44 ARG B C 1
ATOM 1551 O O . ARG B 1 44 ? -10.867 10.695 -0.273 1 98.81 44 ARG B O 1
ATOM 1558 N N . VAL B 1 45 ? -12.664 11.766 0.536 1 98.69 45 VAL B N 1
ATOM 1559 C CA . VAL B 1 45 ? -13.43 10.539 0.734 1 98.69 45 VAL B CA 1
ATOM 1560 C C . VAL B 1 45 ? -14.07 10.109 -0.583 1 98.69 45 VAL B C 1
ATOM 1562 O O . VAL B 1 45 ? -14.938 10.805 -1.117 1 98.69 45 VAL B O 1
ATOM 1565 N N . VAL B 1 46 ? -13.742 8.945 -1.048 1 98.19 46 VAL B N 1
ATOM 1566 C CA . VAL B 1 46 ? -14.227 8.43 -2.322 1 98.19 46 VAL B CA 1
ATOM 1567 C C . VAL B 1 46 ? -15.484 7.594 -2.096 1 98.19 46 VAL B C 1
ATOM 1569 O O . VAL B 1 46 ? -16.422 7.652 -2.889 1 98.19 46 VAL B O 1
ATOM 1572 N N . ALA B 1 47 ? -15.461 6.793 -1.046 1 97.75 47 ALA B N 1
ATOM 1573 C CA . ALA B 1 47 ? -16.562 5.91 -0.68 1 97.75 47 ALA B CA 1
ATOM 1574 C C . ALA B 1 47 ? -16.484 5.516 0.792 1 97.75 47 ALA B C 1
ATOM 1576 O O . ALA B 1 47 ? -15.398 5.48 1.375 1 97.75 47 ALA B O 1
ATOM 1577 N N . GLU B 1 48 ? -17.625 5.273 1.357 1 97.94 48 GLU B N 1
ATOM 1578 C CA . GLU B 1 48 ? -17.75 4.719 2.701 1 97.94 48 GLU B CA 1
ATOM 1579 C C . GLU B 1 48 ? -18.812 3.621 2.742 1 97.94 48 GLU B C 1
ATOM 1581 O O . GLU B 1 48 ? -19.828 3.709 2.053 1 97.94 48 GLU B O 1
ATOM 1586 N N . TRP B 1 49 ? -18.516 2.621 3.557 1 97.75 49 TRP B N 1
ATOM 1587 C CA . TRP B 1 49 ? -19.484 1.543 3.705 1 97.75 49 TRP B CA 1
ATOM 1588 C C . TRP B 1 49 ? -19.266 0.789 5.012 1 97.75 49 TRP B C 1
ATOM 1590 O O . TRP B 1 49 ? -18.203 0.873 5.613 1 97.75 49 TRP B O 1
ATOM 1600 N N . ALA B 1 50 ? -20.281 0.074 5.395 1 96.25 50 ALA B N 1
ATOM 1601 C CA . ALA B 1 50 ? -20.188 -0.787 6.57 1 96.25 50 ALA B CA 1
ATOM 1602 C C . ALA B 1 50 ? -19.781 -2.203 6.184 1 96.25 50 ALA B C 1
ATOM 1604 O O . ALA B 1 50 ? -20.062 -2.658 5.074 1 96.25 50 ALA B O 1
ATOM 1605 N N . TYR B 1 51 ? -19.047 -2.82 7.098 1 92.81 51 TYR B N 1
ATOM 1606 C CA . TYR B 1 51 ? -18.703 -4.23 6.992 1 92.81 51 TYR B CA 1
ATOM 1607 C C . TYR B 1 51 ? -18.688 -4.895 8.359 1 92.81 51 TYR B C 1
ATOM 1609 O O . TYR B 1 51 ? -17.719 -4.73 9.125 1 92.81 51 TYR B O 1
ATOM 1617 N N . GLY B 1 52 ? -19.688 -5.707 8.547 1 91.5 52 GLY B N 1
ATOM 1618 C CA . GLY B 1 52 ? -19.812 -6.207 9.906 1 91.5 52 GLY B CA 1
ATOM 1619 C C . GLY B 1 52 ? -19.922 -5.102 10.938 1 91.5 52 GLY B C 1
ATOM 1620 O O . GLY B 1 52 ? -20.781 -4.223 10.836 1 91.5 52 GLY B O 1
ATOM 1621 N N . ASP B 1 53 ? -19 -5.203 11.922 1 95.5 53 ASP B N 1
ATOM 1622 C CA . ASP B 1 53 ? -18.969 -4.176 12.961 1 95.5 53 ASP B CA 1
ATOM 1623 C C . ASP B 1 53 ? -17.906 -3.133 12.664 1 95.5 53 ASP B C 1
ATOM 1625 O O . ASP B 1 53 ? -17.531 -2.35 13.547 1 95.5 53 ASP B O 1
ATOM 1629 N N . GLU B 1 54 ? -17.453 -3.146 11.453 1 97.5 54 GLU B N 1
ATOM 1630 C CA . GLU B 1 54 ? -16.453 -2.172 11.023 1 97.5 54 GLU B CA 1
ATOM 1631 C C . GLU B 1 54 ? -17.047 -1.179 10.031 1 97.5 54 GLU B C 1
ATOM 1633 O O . GLU B 1 54 ? -18.141 -1.398 9.5 1 97.5 54 GLU B O 1
ATOM 1638 N N . ASN B 1 55 ? -16.422 -0.097 9.891 1 98.31 55 ASN B N 1
ATOM 1639 C CA . ASN B 1 55 ? -16.703 0.901 8.859 1 98.31 55 ASN B CA 1
ATOM 1640 C C . ASN B 1 55 ? -15.461 1.167 8.008 1 98.31 55 ASN B C 1
ATOM 1642 O O . ASN B 1 55 ? -14.359 1.32 8.531 1 98.31 55 ASN B O 1
ATOM 1646 N N . LEU B 1 56 ? -15.703 1.195 6.738 1 98.69 56 LEU B N 1
ATOM 1647 C CA . LEU B 1 56 ? -14.586 1.33 5.812 1 98.69 56 LEU B CA 1
ATOM 1648 C C . LEU B 1 56 ? -14.742 2.574 4.945 1 98.69 56 LEU B C 1
ATOM 1650 O O . LEU B 1 56 ? -15.844 3.109 4.816 1 98.69 56 LEU B O 1
ATOM 1654 N N . ALA B 1 57 ? -13.664 3.025 4.398 1 98.81 57 ALA B N 1
ATOM 1655 C CA . ALA B 1 57 ? -13.648 4.113 3.428 1 98.81 57 ALA B CA 1
ATOM 1656 C C . ALA B 1 57 ? -12.484 3.967 2.457 1 98.81 57 ALA B C 1
ATOM 1658 O O . ALA B 1 57 ? -11.422 3.443 2.82 1 98.81 57 ALA B O 1
ATOM 1659 N N . TYR B 1 58 ? -12.672 4.391 1.228 1 98.69 58 TYR B N 1
ATOM 1660 C CA . TYR B 1 58 ? -11.586 4.742 0.32 1 98.69 58 TYR B CA 1
ATOM 1661 C C . TYR B 1 58 ? -11.281 6.234 0.39 1 98.69 58 TYR B C 1
ATOM 1663 O O . TYR B 1 58 ? -12.188 7.066 0.281 1 98.69 58 TYR B O 1
ATOM 1671 N N . LEU B 1 59 ? -10.031 6.527 0.572 1 98.88 59 LEU B N 1
ATOM 1672 C CA . LEU B 1 59 ? -9.555 7.906 0.581 1 98.88 59 LEU B CA 1
ATOM 1673 C C . LEU B 1 59 ? -8.539 8.141 -0.534 1 98.88 59 LEU B C 1
ATOM 1675 O O . LEU B 1 59 ? -7.691 7.281 -0.796 1 98.88 59 LEU B O 1
ATOM 1679 N N . ALA B 1 60 ? -8.594 9.281 -1.179 1 98.75 60 ALA B N 1
ATOM 1680 C CA . ALA B 1 60 ? -7.668 9.656 -2.248 1 98.75 60 ALA B CA 1
ATOM 1681 C C . ALA B 1 60 ? -6.91 10.93 -1.899 1 98.75 60 ALA B C 1
ATOM 1683 O O . ALA B 1 60 ? -7.477 11.859 -1.311 1 98.75 60 ALA B O 1
ATOM 1684 N N . PRO B 1 61 ? -5.609 11.016 -2.285 1 98.81 61 PRO B N 1
ATOM 1685 C CA . PRO B 1 61 ? -4.926 12.305 -2.143 1 98.81 61 PRO B CA 1
ATOM 1686 C C . PRO B 1 61 ? -5.668 13.445 -2.83 1 98.81 61 PRO B C 1
ATOM 1688 O O . PRO B 1 61 ? -6.574 13.203 -3.633 1 98.81 61 PRO B O 1
ATOM 1691 N N . PRO B 1 62 ? -5.273 14.656 -2.527 1 98.75 62 PRO B N 1
ATOM 1692 C CA . PRO B 1 62 ? -6.062 15.812 -2.965 1 98.75 62 PRO B CA 1
ATOM 1693 C C . PRO B 1 62 ? -6.273 15.844 -4.477 1 98.75 62 PRO B C 1
ATOM 1695 O O . PRO B 1 62 ? -7.328 16.281 -4.945 1 98.75 62 PRO B O 1
ATOM 1698 N N . THR B 1 63 ? -5.293 15.375 -5.223 1 98.56 63 THR B N 1
ATOM 1699 C CA . THR B 1 63 ? -5.41 15.508 -6.672 1 98.56 63 THR B CA 1
ATOM 1700 C C . THR B 1 63 ? -4.957 14.234 -7.375 1 98.56 63 THR B C 1
ATOM 1702 O O . THR B 1 63 ? -4.504 14.281 -8.523 1 98.56 63 THR B O 1
ATOM 1705 N N . ASP B 1 64 ? -4.957 13.148 -6.723 1 98 64 ASP B N 1
ATOM 1706 C CA . ASP B 1 64 ? -4.594 11.859 -7.297 1 98 64 ASP B CA 1
ATOM 1707 C C . ASP B 1 64 ? -5.75 10.867 -7.195 1 98 64 ASP B C 1
ATOM 1709 O O . ASP B 1 64 ? -6.195 10.531 -6.098 1 98 64 ASP B O 1
ATOM 1713 N N . ASP B 1 65 ? -6.195 10.344 -8.32 1 96.69 65 ASP B N 1
ATOM 1714 C CA . ASP B 1 65 ? -7.316 9.414 -8.352 1 96.69 65 ASP B CA 1
ATOM 1715 C C . ASP B 1 65 ? -6.84 7.992 -8.664 1 96.69 65 ASP B C 1
ATOM 1717 O O . ASP B 1 65 ? -7.652 7.098 -8.906 1 96.69 65 ASP B O 1
ATOM 1721 N N . HIS B 1 66 ? -5.578 7.742 -8.641 1 94.25 66 HIS B N 1
ATOM 1722 C CA . HIS B 1 66 ? -5.047 6.457 -9.078 1 94.25 66 HIS B CA 1
ATOM 1723 C C . HIS B 1 66 ? -4.477 5.664 -7.91 1 94.25 66 HIS B C 1
ATOM 1725 O O . HIS B 1 66 ? -4.016 4.535 -8.086 1 94.25 66 HIS B O 1
ATOM 1731 N N . PHE B 1 67 ? -4.5 6.199 -6.797 1 95.94 67 PHE B N 1
ATOM 1732 C CA . PHE B 1 67 ? -3.947 5.617 -5.578 1 95.94 67 PHE B CA 1
ATOM 1733 C C . PHE B 1 67 ? -4.855 5.891 -4.387 1 95.94 67 PHE B C 1
ATOM 1735 O O . PHE B 1 67 ? -5.039 7.047 -3.994 1 95.94 67 PHE B O 1
ATOM 1742 N N . TYR B 1 68 ? -5.371 4.84 -3.764 1 98.19 68 TYR B N 1
ATOM 1743 C CA . TYR B 1 68 ? -6.293 5.023 -2.648 1 98.19 68 TYR B CA 1
ATOM 1744 C C . TYR B 1 68 ? -5.746 4.375 -1.381 1 98.19 68 TYR B C 1
ATOM 1746 O O . TYR B 1 68 ? -4.965 3.422 -1.448 1 98.19 68 TYR B O 1
ATOM 1754 N N . ILE B 1 69 ? -6.156 4.965 -0.283 1 98.81 69 ILE B N 1
ATOM 1755 C CA . ILE B 1 69 ? -6.031 4.336 1.028 1 98.81 69 ILE B CA 1
ATOM 1756 C C . ILE B 1 69 ? -7.379 3.771 1.464 1 98.81 69 ILE B C 1
ATOM 1758 O O . ILE B 1 69 ? -8.383 4.492 1.489 1 98.81 69 ILE B O 1
ATOM 1762 N N . GLU B 1 70 ? -7.387 2.486 1.685 1 98.88 70 GLU B N 1
ATOM 1763 C CA . GLU B 1 70 ? -8.562 1.895 2.318 1 98.88 70 GLU B CA 1
ATOM 1764 C C . GLU B 1 70 ? -8.406 1.851 3.836 1 98.88 70 GLU B C 1
ATOM 1766 O O . GLU B 1 70 ? -7.461 1.25 4.352 1 98.88 70 GLU B O 1
ATOM 1771 N N . VAL B 1 71 ? -9.289 2.496 4.492 1 98.88 71 VAL B N 1
ATOM 1772 C CA . VAL B 1 71 ? -9.297 2.445 5.949 1 98.88 71 VAL B CA 1
ATOM 1773 C C . VAL B 1 71 ? -10.336 1.433 6.426 1 98.88 71 VAL B C 1
ATOM 1775 O O . VAL B 1 71 ? -11.5 1.5 6.035 1 98.88 71 VAL B O 1
ATOM 1778 N N . LEU B 1 72 ? -9.875 0.471 7.172 1 98.75 72 LEU B N 1
ATOM 1779 C CA . LEU B 1 72 ? -10.734 -0.455 7.898 1 98.75 72 LEU B CA 1
ATOM 1780 C C . LEU B 1 72 ? -10.812 -0.08 9.375 1 98.75 72 LEU B C 1
ATOM 1782 O O . LEU B 1 72 ? -9.891 -0.366 10.141 1 98.75 72 LEU 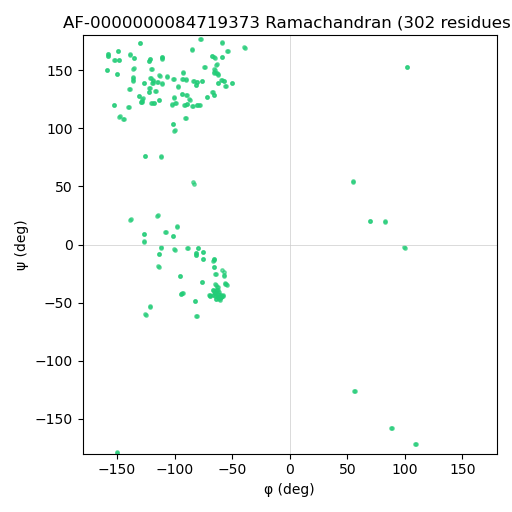B O 1
ATOM 1786 N N . GLY B 1 73 ? -11.922 0.516 9.766 1 98.81 73 GLY B N 1
ATOM 1787 C CA . GLY B 1 73 ? -11.992 1.097 11.094 1 98.81 73 GLY B CA 1
ATOM 1788 C C . GLY B 1 73 ? -12.977 0.383 12 1 98.81 73 GLY B C 1
ATOM 1789 O O . GLY B 1 73 ? -14.055 -0.024 11.562 1 98.81 73 GLY B O 1
ATOM 1790 N N . GLY B 1 74 ? -12.641 0.323 13.266 1 98.38 74 GLY B N 1
ATOM 1791 C CA . GLY B 1 74 ? -13.555 -0.141 14.297 1 98.38 74 GLY B CA 1
ATOM 1792 C C . GLY B 1 74 ? -13.5 -1.643 14.508 1 98.38 74 GLY B C 1
ATOM 1793 O O . GLY B 1 74 ? -12.438 -2.256 14.383 1 98.38 74 GLY B O 1
ATOM 1794 N N . GLY B 1 75 ? -14.57 -2.174 15.055 1 96.62 75 GLY B N 1
ATOM 1795 C CA . GLY B 1 75 ? -14.664 -3.586 15.391 1 96.62 75 GLY B CA 1
ATOM 1796 C C . GLY B 1 75 ? -14.461 -3.861 16.875 1 96.62 75 GLY B C 1
ATOM 1797 O O . GLY B 1 75 ? -13.734 -3.137 17.547 1 96.62 75 GLY B O 1
ATOM 1798 N N . GLU B 1 76 ? -15.078 -4.992 17.344 1 95.38 76 GLU B N 1
ATOM 1799 C CA . GLU B 1 76 ? -14.93 -5.449 18.719 1 95.38 76 GLU B CA 1
ATOM 1800 C C . GLU B 1 76 ? -14.516 -6.914 18.781 1 95.38 76 GLU B C 1
ATOM 1802 O O . GLU B 1 76 ? -15.211 -7.785 18.25 1 95.38 76 GLU B O 1
ATOM 1807 N N . PRO B 1 77 ? -13.461 -7.227 19.453 1 96.75 77 PRO B N 1
ATOM 1808 C CA . PRO B 1 77 ? -12.531 -6.293 20.094 1 96.75 77 PRO B CA 1
ATOM 1809 C C . PRO B 1 77 ? -11.773 -5.426 19.094 1 96.75 77 PRO B C 1
ATOM 1811 O O . PRO B 1 77 ? -11.672 -5.781 17.922 1 96.75 77 PRO B O 1
ATOM 1814 N N . ALA B 1 78 ? -11.227 -4.348 19.547 1 97.62 78 ALA B N 1
ATOM 1815 C CA . ALA B 1 78 ? -10.383 -3.484 18.734 1 97.62 78 ALA B CA 1
ATOM 1816 C C . ALA B 1 78 ? -9.133 -4.223 18.266 1 97.62 78 ALA B C 1
ATOM 1818 O O . ALA B 1 78 ? -8.617 -5.094 18.969 1 97.62 78 ALA B O 1
ATOM 1819 N N . PRO B 1 79 ? -8.688 -3.873 17.062 1 98.5 79 PRO B N 1
ATOM 1820 C CA . PRO B 1 79 ? -7.461 -4.527 16.594 1 98.5 79 PRO B CA 1
ATOM 1821 C C . PRO B 1 79 ? -6.25 -4.195 17.453 1 98.5 79 PRO B C 1
ATOM 1823 O O . PRO B 1 79 ? -6.105 -3.061 17.922 1 98.5 79 PRO B O 1
ATOM 1826 N N . ALA B 1 80 ? -5.348 -5.109 17.578 1 98.31 80 ALA B N 1
ATOM 1827 C CA . ALA B 1 80 ? -4.23 -5.023 18.516 1 98.31 80 ALA B CA 1
ATOM 1828 C C . ALA B 1 80 ? -3.023 -4.355 17.875 1 98.31 80 ALA B C 1
ATOM 1830 O O . ALA B 1 80 ? -2.73 -4.586 16.688 1 98.31 80 ALA B O 1
ATOM 1831 N N . GLU B 1 81 ? -2.336 -3.58 18.625 1 97.81 81 GLU B N 1
ATOM 1832 C CA . GLU B 1 81 ? -1.013 -3.088 18.25 1 97.81 81 GLU B CA 1
ATOM 1833 C C . GLU B 1 81 ? 0.073 -4.094 18.625 1 97.81 81 GLU B C 1
ATOM 1835 O O . GLU B 1 81 ? 0.263 -4.398 19.812 1 97.81 81 GLU B O 1
ATOM 1840 N N . VAL B 1 82 ? 0.761 -4.543 17.641 1 98 82 VAL B N 1
ATOM 1841 C CA . VAL B 1 82 ? 1.757 -5.566 17.938 1 98 82 VAL B CA 1
ATOM 1842 C C . VAL B 1 82 ? 3.117 -5.141 17.391 1 98 82 VAL B C 1
ATOM 1844 O O . VAL B 1 82 ? 4.074 -5.918 17.422 1 98 82 VAL B O 1
ATOM 1847 N N . ARG B 1 83 ? 3.242 -3.969 16.812 1 97.5 83 ARG B N 1
ATOM 1848 C CA . ARG B 1 83 ? 4.469 -3.365 16.297 1 97.5 83 ARG B CA 1
ATOM 1849 C C . ARG B 1 83 ? 4.684 -1.976 16.891 1 97.5 83 ARG B C 1
ATOM 1851 O O . ARG B 1 83 ? 4.586 -0.973 16.172 1 97.5 83 ARG B O 1
ATOM 1858 N N . PRO B 1 84 ? 5.102 -1.937 18.109 1 96.25 84 PRO B N 1
ATOM 1859 C CA . PRO B 1 84 ? 5.203 -0.644 18.781 1 96.25 84 PRO B CA 1
ATOM 1860 C C . PRO B 1 84 ? 6.508 0.086 18.484 1 96.25 84 PRO B C 1
ATOM 1862 O O . PRO B 1 84 ? 7.223 0.492 19.406 1 96.25 84 PRO B O 1
ATOM 1865 N N . TYR B 1 85 ? 6.805 0.262 17.188 1 96.75 85 TYR B N 1
ATOM 1866 C CA . TYR B 1 85 ? 8.016 0.979 16.812 1 96.75 85 TYR B CA 1
ATOM 1867 C C . TYR B 1 85 ? 7.855 2.479 17.031 1 96.75 85 TYR B C 1
ATOM 1869 O O . TYR B 1 85 ? 6.746 3.01 16.938 1 96.75 85 TYR B O 1
ATOM 1877 N N . THR B 1 86 ? 8.969 3.139 17.266 1 94.81 86 THR B N 1
ATOM 1878 C CA . THR B 1 86 ? 8.922 4.559 17.594 1 94.81 86 THR B CA 1
ATOM 1879 C C . THR B 1 86 ? 9.562 5.398 16.5 1 94.81 86 THR B C 1
ATOM 1881 O O . THR B 1 86 ? 9.398 6.621 16.469 1 94.81 86 THR B O 1
ATOM 1884 N N . ASP B 1 87 ? 10.328 4.77 15.727 1 96.88 87 ASP B N 1
ATOM 1885 C CA . ASP B 1 87 ? 11 5.449 14.625 1 96.88 87 ASP B CA 1
ATOM 1886 C C . ASP B 1 87 ? 11.234 4.504 13.453 1 96.88 87 ASP B C 1
ATOM 1888 O O . ASP B 1 87 ? 10.812 3.346 13.484 1 96.88 87 ASP B O 1
ATOM 1892 N N . LEU B 1 88 ? 11.844 5.02 12.445 1 97.19 88 LEU B N 1
ATOM 1893 C CA . LEU B 1 88 ? 12.023 4.262 11.211 1 97.19 88 LEU B CA 1
ATOM 1894 C C . LEU B 1 88 ? 12.898 3.035 11.453 1 97.19 88 LEU B C 1
ATOM 1896 O O . LEU B 1 88 ? 12.562 1.934 11.008 1 97.19 88 LEU B O 1
ATOM 1900 N N . ALA B 1 89 ? 13.961 3.225 12.117 1 96.12 89 ALA B N 1
ATOM 1901 C CA . ALA B 1 89 ? 14.875 2.113 12.375 1 96.12 89 ALA B CA 1
ATOM 1902 C C . ALA B 1 89 ? 14.18 0.996 13.141 1 96.12 89 ALA B C 1
ATOM 1904 O O . ALA B 1 89 ? 14.305 -0.179 12.789 1 96.12 89 ALA B O 1
ATOM 1905 N N . ASP B 1 90 ? 13.453 1.329 14.141 1 97.44 90 ASP B N 1
ATOM 1906 C CA . ASP B 1 90 ? 12.703 0.372 14.945 1 97.44 90 ASP B CA 1
ATOM 1907 C C . ASP B 1 90 ? 11.648 -0.343 14.109 1 97.44 90 ASP B C 1
ATOM 1909 O O . ASP B 1 90 ? 11.367 -1.525 14.328 1 97.44 90 ASP B O 1
ATOM 1913 N N . SER B 1 91 ? 11.062 0.314 13.219 1 98.06 91 SER B N 1
ATOM 1914 C CA . SER B 1 91 ? 9.977 -0.229 12.406 1 98.06 91 SER B CA 1
ATOM 1915 C C . SER B 1 91 ? 10.469 -1.377 11.531 1 98.06 91 SER B C 1
ATOM 1917 O O . SER B 1 91 ? 9.688 -2.252 11.148 1 98.06 91 SER B O 1
ATOM 1919 N N . LEU B 1 92 ? 11.719 -1.399 11.219 1 97.88 92 LEU B N 1
ATOM 1920 C CA . LEU B 1 92 ? 12.297 -2.371 10.289 1 97.88 92 LEU B CA 1
ATOM 1921 C C . LEU B 1 92 ? 12.523 -3.711 10.984 1 97.88 92 LEU B C 1
ATOM 1923 O O . LEU B 1 92 ? 12.875 -4.699 10.336 1 97.88 92 LEU B O 1
ATOM 1927 N N . LYS B 1 93 ? 12.25 -3.775 12.258 1 98.06 93 LYS B N 1
ATOM 1928 C CA . LYS B 1 93 ? 12.438 -5.004 13.023 1 98.06 93 LYS B CA 1
ATOM 1929 C C . LYS B 1 93 ? 11.25 -5.949 12.836 1 98.06 93 LYS B C 1
ATOM 1931 O O . LYS B 1 93 ? 11.312 -7.117 13.234 1 98.06 93 LYS B O 1
ATOM 1936 N N . TYR B 1 94 ? 10.242 -5.469 12.227 1 98.5 94 TYR B N 1
ATOM 1937 C CA . TYR B 1 94 ? 9.016 -6.242 12.047 1 98.5 94 TYR B CA 1
ATOM 1938 C C . TYR B 1 94 ? 8.742 -6.508 10.578 1 98.5 94 TYR B C 1
ATOM 1940 O O . TYR B 1 94 ? 8.875 -5.609 9.742 1 98.5 94 TYR B O 1
ATOM 1948 N N . ARG B 1 95 ? 8.43 -7.746 10.227 1 98.25 95 ARG B N 1
ATOM 1949 C CA . ARG B 1 95 ? 8.117 -8.023 8.828 1 98.25 95 ARG B CA 1
ATOM 1950 C C . ARG B 1 95 ? 6.648 -7.73 8.531 1 98.25 95 ARG B C 1
ATOM 1952 O O . ARG B 1 95 ? 5.844 -7.57 9.453 1 98.25 95 ARG B O 1
ATOM 1959 N N . GLY B 1 96 ? 6.289 -7.703 7.207 1 98.62 96 GLY B N 1
ATOM 1960 C CA . GLY B 1 96 ? 4.953 -7.367 6.738 1 98.62 96 GLY B CA 1
ATOM 1961 C C . GLY B 1 96 ? 4.883 -6.02 6.051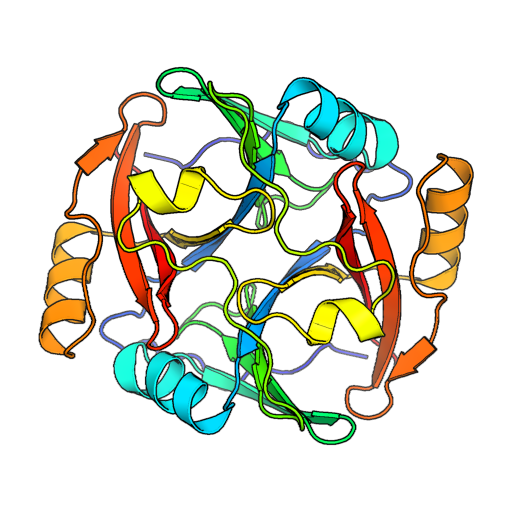 1 98.62 96 GLY B C 1
ATOM 1962 O O . GLY B 1 96 ? 5.914 -5.43 5.719 1 98.62 96 GLY B O 1
ATOM 1963 N N . TYR B 1 97 ? 3.668 -5.59 5.77 1 98.88 97 TYR B N 1
ATOM 1964 C CA . TYR B 1 97 ? 3.486 -4.289 5.145 1 98.88 97 TYR B CA 1
ATOM 1965 C C . TYR B 1 97 ? 3.998 -3.172 6.043 1 98.88 97 TYR B C 1
ATOM 1967 O O . TYR B 1 97 ? 3.77 -3.189 7.258 1 98.88 97 TYR B O 1
ATOM 1975 N N . HIS B 1 98 ? 4.676 -2.184 5.426 1 98.88 98 HIS B N 1
ATOM 1976 C CA . HIS B 1 98 ? 5.523 -1.3 6.215 1 98.88 98 HIS B CA 1
ATOM 1977 C C . HIS B 1 98 ? 5.098 0.156 6.062 1 98.88 98 HIS B C 1
ATOM 1979 O O . HIS B 1 98 ? 4.973 0.879 7.051 1 98.88 98 HIS B O 1
ATOM 1985 N N . HIS B 1 99 ? 4.973 0.705 4.902 1 98.94 99 HIS B N 1
ATOM 1986 C CA . HIS B 1 99 ? 4.531 2.064 4.617 1 98.94 99 HIS B CA 1
ATOM 1987 C C . HIS B 1 99 ? 3.996 2.18 3.191 1 98.94 99 HIS B C 1
ATOM 1989 O O . HIS B 1 99 ? 4.148 1.256 2.391 1 98.94 99 HIS B O 1
ATOM 1995 N N . PHE B 1 100 ? 3.283 3.234 2.904 1 98.88 100 PHE B N 1
ATOM 1996 C CA . PHE B 1 100 ? 3.139 3.688 1.525 1 98.88 100 PHE B CA 1
ATOM 1997 C C . PHE B 1 100 ? 3.869 5.008 1.31 1 98.88 100 PHE B C 1
ATOM 1999 O O . PHE B 1 100 ? 4.234 5.684 2.273 1 98.88 100 PHE B O 1
ATOM 2006 N N . CYS B 1 101 ? 4.109 5.262 0.06 1 98.88 101 CYS B N 1
ATOM 2007 C CA . CYS B 1 101 ? 4.902 6.434 -0.287 1 98.88 101 CYS B CA 1
ATOM 2008 C C . CYS B 1 101 ? 4.102 7.398 -1.15 1 98.88 101 CYS B C 1
ATOM 2010 O O . CYS B 1 101 ? 3.375 6.977 -2.051 1 98.88 101 CYS B O 1
ATOM 2012 N N . LEU B 1 102 ? 4.289 8.641 -0.826 1 98.88 102 LEU B N 1
ATOM 2013 C CA . LEU B 1 102 ? 3.77 9.742 -1.631 1 98.88 102 LEU B CA 1
ATOM 2014 C C . LEU B 1 102 ? 4.906 10.539 -2.264 1 98.88 102 LEU B C 1
ATOM 2016 O O . LEU B 1 102 ? 5.773 11.062 -1.557 1 98.88 102 LEU B O 1
ATOM 2020 N N . ASN B 1 103 ? 4.867 10.664 -3.553 1 98.44 103 ASN B N 1
ATOM 2021 C CA . ASN B 1 103 ? 5.773 11.586 -4.227 1 98.44 103 ASN B CA 1
ATOM 2022 C C . ASN B 1 103 ? 5.324 13.039 -4.055 1 98.44 103 ASN B C 1
ATOM 2024 O O . ASN B 1 103 ? 4.133 13.336 -4.133 1 98.44 103 ASN B O 1
ATOM 2028 N N . VAL B 1 104 ? 6.266 13.883 -3.869 1 98.69 104 VAL B N 1
ATOM 2029 C CA . VAL B 1 104 ? 6.012 15.312 -3.777 1 98.69 104 VAL B CA 1
ATOM 2030 C C . VAL B 1 104 ? 7.094 16.078 -4.539 1 98.69 104 VAL B C 1
ATOM 2032 O O . VAL B 1 104 ? 8.156 15.539 -4.832 1 98.69 104 VAL B O 1
ATOM 2035 N N . SER B 1 105 ? 6.816 17.328 -4.824 1 98.12 105 SER B N 1
ATOM 2036 C CA . SER B 1 105 ? 7.754 18.156 -5.582 1 98.12 105 SER B CA 1
ATOM 2037 C C . SER B 1 105 ? 8.914 18.609 -4.711 1 98.12 105 SER B C 1
ATOM 2039 O O . SER B 1 105 ? 10.023 18.828 -5.207 1 98.12 105 SER B O 1
ATOM 2041 N N . ASN B 1 106 ? 8.648 18.812 -3.436 1 98.62 106 ASN B N 1
ATOM 2042 C CA . ASN B 1 106 ? 9.625 19.312 -2.479 1 98.62 106 ASN B CA 1
ATOM 2043 C C . ASN B 1 106 ? 9.383 18.75 -1.08 1 98.62 106 ASN B C 1
ATOM 2045 O O . ASN B 1 106 ? 8.461 19.172 -0.385 1 98.62 106 ASN B O 1
ATOM 2049 N N . VAL B 1 107 ? 10.289 17.875 -0.641 1 98.88 107 VAL B N 1
ATOM 2050 C CA . VAL B 1 107 ? 10.102 17.156 0.617 1 98.88 107 VAL B CA 1
ATOM 2051 C C . VAL B 1 107 ? 10.227 18.125 1.788 1 98.88 107 VAL B C 1
ATOM 2053 O O . VAL B 1 107 ? 9.438 18.078 2.729 1 98.88 107 VAL B O 1
ATOM 2056 N N . GLU B 1 108 ? 11.203 18.984 1.746 1 98.88 108 GLU B N 1
ATOM 2057 C CA . GLU B 1 108 ? 11.414 19.938 2.842 1 98.88 108 GLU B CA 1
ATOM 2058 C C . GLU B 1 108 ? 10.195 20.828 3.043 1 98.88 108 GLU B C 1
ATOM 2060 O O . GLU B 1 108 ? 9.742 21.016 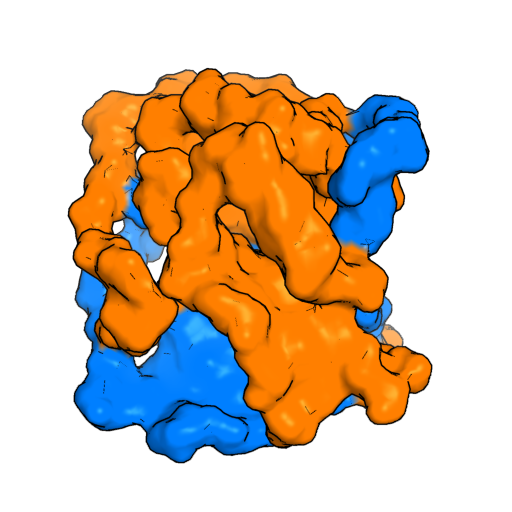4.172 1 98.88 108 GLU B O 1
ATOM 2065 N N . GLU B 1 109 ? 9.688 21.312 1.998 1 98.88 109 GLU B N 1
ATOM 2066 C CA . GLU B 1 109 ? 8.5 22.172 2.074 1 98.88 109 GLU B CA 1
ATOM 2067 C C . GLU B 1 109 ? 7.301 21.391 2.6 1 98.88 109 GLU B C 1
ATOM 2069 O O . GLU B 1 109 ? 6.539 21.891 3.426 1 98.88 109 GLU B O 1
ATOM 2074 N N . THR B 1 110 ? 7.133 20.203 2.094 1 98.94 110 THR B N 1
ATOM 2075 C CA . THR B 1 110 ? 6.004 19.391 2.521 1 98.94 110 THR B CA 1
ATOM 2076 C C . THR B 1 110 ? 6.09 19.078 4.016 1 98.94 110 THR B C 1
ATOM 2078 O O . THR B 1 110 ? 5.078 19.125 4.719 1 98.94 110 THR B O 1
ATOM 2081 N N . VAL B 1 111 ? 7.277 18.812 4.484 1 98.94 111 VAL B N 1
ATOM 2082 C CA . VAL B 1 111 ? 7.48 18.516 5.902 1 98.94 111 VAL B CA 1
ATOM 2083 C C . VAL B 1 111 ? 7.082 19.734 6.738 1 98.94 111 VAL B C 1
ATOM 2085 O O . VAL B 1 111 ? 6.414 19.594 7.766 1 98.94 111 VAL B O 1
ATOM 2088 N N . GLU B 1 112 ? 7.441 20.875 6.309 1 98.88 112 GLU B N 1
ATOM 2089 C CA . GLU B 1 112 ? 7.078 22.094 7.047 1 98.88 112 GLU B CA 1
ATOM 2090 C C . GLU B 1 112 ? 5.566 22.297 7.047 1 98.88 112 GLU B C 1
ATOM 2092 O O . GLU B 1 112 ? 4.988 22.703 8.055 1 98.88 112 GLU B O 1
ATOM 2097 N N . LYS B 1 113 ? 4.98 22.062 5.93 1 98.94 113 LYS B N 1
ATOM 2098 C CA . LYS B 1 113 ? 3.525 22.156 5.848 1 98.94 113 LYS B CA 1
ATOM 2099 C C . LYS B 1 113 ? 2.859 21.172 6.812 1 98.94 113 LYS B C 1
ATOM 2101 O O . LYS B 1 113 ? 1.889 21.516 7.488 1 98.94 113 LYS B O 1
ATOM 2106 N N . LEU B 1 114 ? 3.357 19.984 6.855 1 98.94 114 LEU B N 1
ATOM 2107 C CA . LEU B 1 114 ? 2.83 18.953 7.754 1 98.94 114 LEU B CA 1
ATOM 2108 C C . LEU B 1 114 ? 2.99 19.375 9.211 1 98.94 114 LEU B C 1
ATOM 2110 O O . LEU B 1 114 ? 2.061 19.25 10.008 1 98.94 114 LEU B O 1
ATOM 2114 N N . ARG B 1 115 ? 4.133 19.875 9.516 1 98.75 115 ARG B N 1
ATOM 2115 C CA . ARG B 1 115 ? 4.359 20.375 10.867 1 98.75 115 ARG B CA 1
ATOM 2116 C C . ARG B 1 115 ? 3.352 21.469 11.227 1 98.75 115 ARG B C 1
ATOM 2118 O O . ARG B 1 115 ? 2.84 21.5 12.344 1 98.75 115 ARG B O 1
ATOM 2125 N N . GLY B 1 116 ? 3.17 22.297 10.297 1 98.75 116 GLY B N 1
ATOM 2126 C CA . GLY B 1 116 ? 2.219 23.375 10.5 1 98.75 116 GLY B CA 1
ATOM 2127 C C . GLY B 1 116 ? 0.814 22.891 10.797 1 98.75 116 GLY B C 1
ATOM 2128 O O . GLY B 1 116 ? 0.029 23.594 11.438 1 98.75 116 GLY B O 1
ATOM 2129 N N . ARG B 1 117 ? 0.561 21.688 10.406 1 98.75 117 ARG B N 1
ATOM 2130 C CA . ARG B 1 117 ? -0.758 21.094 10.633 1 98.75 117 ARG B CA 1
ATOM 2131 C C . ARG B 1 117 ? -0.743 20.141 11.82 1 98.75 117 ARG B C 1
ATOM 2133 O O . ARG B 1 117 ? -1.683 19.359 12.008 1 98.75 117 ARG B O 1
ATOM 2140 N N . GLY B 1 118 ? 0.317 20.109 12.508 1 98.69 118 GLY B N 1
ATOM 2141 C CA . GLY B 1 118 ? 0.405 19.312 13.719 1 98.69 118 GLY B CA 1
ATOM 2142 C C . GLY B 1 118 ? 0.715 17.844 13.453 1 98.69 118 GLY B C 1
ATOM 2143 O O . GLY B 1 118 ? 0.452 16.984 14.297 1 98.69 118 GLY B O 1
ATOM 2144 N N . VAL B 1 119 ? 1.222 17.562 12.328 1 98.81 119 VAL B N 1
ATOM 2145 C CA . VAL B 1 119 ? 1.562 16.188 11.984 1 98.81 119 VAL B CA 1
ATOM 2146 C C . VAL B 1 119 ? 2.936 15.836 12.555 1 98.81 119 VAL B C 1
ATOM 2148 O O . VAL B 1 119 ? 3.865 16.641 12.484 1 98.81 119 VAL B O 1
ATOM 2151 N N . THR B 1 120 ? 3.105 14.602 13.078 1 98.69 120 THR B N 1
ATOM 2152 C CA . THR B 1 120 ? 4.367 14.141 13.648 1 98.69 120 THR B CA 1
ATOM 2153 C C . THR B 1 120 ? 5.328 13.703 12.547 1 98.69 120 THR B C 1
ATOM 2155 O O . THR B 1 120 ? 5.02 12.789 11.773 1 98.69 120 THR B O 1
ATOM 2158 N N . ILE B 1 121 ? 6.438 14.359 12.5 1 98.88 121 ILE B N 1
ATOM 2159 C CA . ILE B 1 121 ? 7.512 13.953 11.609 1 98.88 121 ILE B CA 1
ATOM 2160 C C . ILE B 1 121 ? 8.391 12.906 12.297 1 98.88 121 ILE B C 1
ATOM 2162 O O . ILE B 1 121 ? 8.883 13.133 13.406 1 98.88 121 ILE B O 1
ATOM 2166 N N . VAL B 1 122 ? 8.57 11.781 11.695 1 98.75 122 VAL B N 1
ATOM 2167 C CA . VAL B 1 122 ? 9.297 10.672 12.305 1 98.75 122 VAL B CA 1
ATOM 2168 C C . VAL B 1 122 ? 10.758 10.703 11.867 1 98.75 122 VAL B C 1
ATOM 2170 O O . VAL B 1 122 ? 11.656 10.398 12.656 1 98.75 122 VAL B O 1
ATOM 2173 N N . THR B 1 123 ? 10.984 10.961 10.602 1 98.75 123 THR B N 1
ATOM 2174 C CA . THR B 1 123 ? 12.32 11.102 10.023 1 98.75 123 THR B CA 1
ATOM 2175 C C . THR B 1 123 ? 12.422 12.398 9.219 1 98.75 123 THR B C 1
ATOM 2177 O O . THR B 1 123 ? 11.672 12.602 8.266 1 98.75 123 THR B O 1
ATOM 2180 N N . GLU B 1 124 ? 13.367 13.172 9.633 1 98.81 124 GLU B N 1
ATOM 2181 C CA . GLU B 1 124 ? 13.617 14.414 8.898 1 98.81 124 GLU B CA 1
ATOM 2182 C C . GLU B 1 124 ? 14.156 14.133 7.504 1 98.81 124 GLU B C 1
ATOM 2184 O O . GLU B 1 124 ? 14.648 13.039 7.23 1 98.81 124 GLU B O 1
ATOM 2189 N N . PRO B 1 125 ? 14.039 15.172 6.672 1 98.88 125 PRO B N 1
ATOM 2190 C CA . PRO B 1 125 ? 14.484 14.961 5.289 1 98.88 125 PRO B CA 1
ATOM 2191 C C . PRO B 1 125 ? 15.93 14.492 5.195 1 98.88 125 PRO B C 1
ATOM 2193 O O . PRO B 1 125 ? 16.797 15.008 5.898 1 98.88 125 PRO B O 1
ATOM 2196 N N . PHE B 1 126 ? 16.125 13.523 4.336 1 98.44 126 PHE B N 1
ATOM 2197 C CA . PHE B 1 126 ? 17.469 13.031 4.031 1 98.44 126 PHE B CA 1
ATOM 2198 C C . PHE B 1 126 ? 17.547 12.547 2.588 1 98.44 126 PHE B C 1
ATOM 2200 O O . PHE B 1 126 ? 16.531 12.195 1.988 1 98.44 126 PHE B O 1
ATOM 2207 N N . VAL B 1 127 ? 18.75 12.492 2.072 1 97.69 127 VAL B N 1
ATOM 2208 C CA . VAL B 1 127 ? 18.953 12.055 0.693 1 97.69 127 VAL B CA 1
ATOM 2209 C C . VAL B 1 127 ? 19.406 10.594 0.67 1 97.69 127 VAL B C 1
ATOM 2211 O O . VAL B 1 127 ? 20.328 10.211 1.4 1 97.69 127 VAL B O 1
ATOM 2214 N N . LEU B 1 128 ? 18.719 9.836 -0.058 1 96.62 128 LEU B N 1
ATOM 2215 C CA . LEU B 1 128 ? 19.156 8.492 -0.39 1 96.62 128 LEU B CA 1
ATOM 2216 C C . LEU B 1 128 ? 19.766 8.445 -1.786 1 96.62 128 LEU B C 1
ATOM 2218 O O . LEU B 1 128 ? 19.047 8.281 -2.777 1 96.62 128 LEU B O 1
ATOM 2222 N N . GLU B 1 129 ? 21.031 8.492 -1.859 1 94.44 129 GLU B N 1
ATOM 2223 C CA . GLU B 1 129 ? 21.766 8.633 -3.115 1 94.44 129 GLU B CA 1
ATOM 2224 C C . GLU B 1 129 ? 21.547 7.422 -4.016 1 94.44 129 GLU B C 1
ATOM 2226 O O . GLU B 1 129 ? 21.5 7.555 -5.242 1 94.44 129 GLU B O 1
ATOM 2231 N N . ALA B 1 130 ? 21.422 6.301 -3.396 1 92.94 130 ALA B N 1
ATOM 2232 C CA . ALA B 1 130 ? 21.328 5.051 -4.148 1 92.94 130 ALA B CA 1
ATOM 2233 C C . ALA B 1 130 ? 20.156 5.09 -5.133 1 92.94 130 ALA B C 1
ATOM 2235 O O . ALA B 1 130 ? 20.203 4.434 -6.176 1 92.94 130 ALA B O 1
ATOM 2236 N N . ILE B 1 131 ? 19.141 5.918 -4.77 1 94.75 131 ILE B N 1
ATOM 2237 C CA . ILE B 1 131 ? 17.984 5.973 -5.66 1 94.75 131 ILE B CA 1
ATOM 2238 C C . ILE B 1 131 ? 17.703 7.426 -6.035 1 94.75 131 ILE B C 1
ATOM 2240 O O . ILE B 1 131 ? 16.609 7.742 -6.516 1 94.75 131 ILE B O 1
ATOM 2244 N N . ARG B 1 132 ? 18.578 8.32 -5.688 1 95.19 132 ARG B N 1
ATOM 2245 C CA . ARG B 1 132 ? 18.5 9.734 -6.043 1 95.19 132 ARG B CA 1
ATOM 2246 C C . ARG B 1 132 ? 17.156 10.336 -5.605 1 95.19 132 ARG B C 1
ATOM 2248 O O . ARG B 1 132 ? 16.469 10.977 -6.402 1 95.19 132 ARG B O 1
ATOM 2255 N N . ARG B 1 133 ? 16.891 10.164 -4.371 1 97.88 133 ARG B N 1
ATOM 2256 C CA . ARG B 1 133 ? 15.672 10.703 -3.795 1 97.88 133 ARG B CA 1
ATOM 2257 C C . ARG B 1 133 ? 15.945 11.367 -2.449 1 97.88 133 ARG B C 1
ATOM 2259 O O . ARG B 1 133 ? 16.797 10.906 -1.69 1 97.88 133 ARG B O 1
ATOM 2266 N N . LYS B 1 134 ? 15.297 12.453 -2.203 1 98.62 134 LYS B N 1
ATOM 2267 C CA . LYS B 1 134 ? 15.141 12.977 -0.849 1 98.62 134 LYS B CA 1
ATOM 2268 C C . LYS B 1 134 ? 13.891 12.414 -0.185 1 98.62 134 LYS B C 1
ATOM 2270 O O . LYS B 1 134 ? 12.812 12.414 -0.779 1 98.62 134 LYS B O 1
ATOM 2275 N N . LEU B 1 135 ? 14.062 11.914 0.953 1 98.75 135 LEU B N 1
ATOM 2276 C CA . LEU B 1 135 ? 12.992 11.203 1.645 1 98.75 135 LEU B CA 1
ATOM 2277 C C . LEU B 1 135 ? 12.703 11.844 3.002 1 98.75 135 LEU B C 1
ATOM 2279 O O . LEU B 1 135 ? 13.547 12.562 3.543 1 98.75 135 LEU B O 1
ATOM 2283 N N . ALA B 1 136 ? 11.57 11.648 3.531 1 98.94 136 ALA B N 1
ATOM 2284 C CA . ALA B 1 136 ? 11.156 11.875 4.91 1 98.94 136 ALA B CA 1
ATOM 2285 C C . ALA B 1 136 ? 10.016 10.93 5.301 1 98.94 136 ALA B C 1
ATOM 2287 O O . ALA B 1 136 ? 9.367 10.344 4.434 1 98.94 136 ALA B O 1
ATOM 2288 N N . PHE B 1 137 ? 9.859 10.734 6.59 1 98.94 137 PHE B N 1
ATOM 2289 C CA . PHE B 1 137 ? 8.758 9.922 7.078 1 98.94 137 PHE B CA 1
ATOM 2290 C C . PHE B 1 137 ? 7.941 10.68 8.117 1 98.94 137 PHE B C 1
ATOM 2292 O O . PHE B 1 137 ? 8.5 11.375 8.969 1 98.94 137 PHE B O 1
ATOM 2299 N N . PHE B 1 138 ? 6.656 10.555 8.047 1 98.94 138 PHE B N 1
ATOM 2300 C CA . PHE B 1 138 ? 5.715 10.992 9.07 1 98.94 138 PHE B CA 1
ATOM 2301 C C . PHE B 1 138 ? 4.738 9.867 9.422 1 98.94 138 PHE B C 1
ATOM 2303 O O . PHE B 1 138 ? 4.824 8.773 8.867 1 98.94 138 PHE B O 1
ATOM 2310 N N . ARG B 1 139 ? 3.91 10.117 10.445 1 98.81 139 ARG B N 1
ATOM 2311 C CA . ARG B 1 139 ? 3.045 9.008 10.852 1 98.81 139 ARG B CA 1
ATOM 2312 C C . ARG B 1 139 ? 1.62 9.492 11.102 1 98.81 139 ARG B C 1
ATOM 2314 O O . ARG B 1 139 ? 1.403 10.656 11.438 1 98.81 139 ARG B O 1
ATOM 2321 N N . ASP B 1 140 ? 0.696 8.602 10.891 1 98.69 140 ASP B N 1
ATOM 2322 C CA . ASP B 1 140 ? -0.685 8.859 11.289 1 98.69 140 ASP B CA 1
ATOM 2323 C C . ASP B 1 140 ? -0.867 8.672 12.797 1 98.69 140 ASP B C 1
ATOM 2325 O O . ASP B 1 140 ? 0.086 8.344 13.508 1 98.69 140 ASP B O 1
ATOM 2329 N N . PRO B 1 141 ? -2.039 8.922 13.352 1 97.94 141 PRO B N 1
ATOM 2330 C CA . PRO B 1 141 ? -2.23 8.891 14.805 1 97.94 141 PRO B CA 1
ATOM 2331 C C . PRO B 1 141 ? -2.049 7.496 15.398 1 97.94 141 PRO B C 1
ATOM 2333 O O . PRO B 1 141 ? -1.953 7.344 16.609 1 97.94 141 PRO B O 1
ATOM 2336 N N . PHE B 1 142 ? -2.004 6.504 14.562 1 98.06 142 PHE B N 1
ATOM 2337 C CA . PHE B 1 142 ? -1.909 5.121 15.016 1 98.06 142 PHE B CA 1
ATOM 2338 C C . PHE B 1 142 ? -0.475 4.613 14.906 1 98.06 142 PHE B C 1
ATOM 2340 O O . PHE B 1 142 ? -0.191 3.463 15.25 1 98.06 142 PHE B O 1
ATOM 2347 N N . GLY B 1 143 ? 0.413 5.449 14.367 1 98.12 143 GLY B N 1
ATOM 2348 C CA . GLY B 1 143 ? 1.821 5.094 14.289 1 98.12 143 GLY B CA 1
ATOM 2349 C C . GLY B 1 143 ? 2.23 4.566 12.93 1 98.12 143 GLY B C 1
ATOM 2350 O O . GLY B 1 143 ? 3.4 4.25 12.703 1 98.12 143 GLY B O 1
ATOM 2351 N N . ASN B 1 144 ? 1.344 4.434 12 1 98.69 144 ASN B N 1
ATOM 2352 C CA . ASN B 1 144 ? 1.69 3.963 10.664 1 98.69 144 ASN B CA 1
ATOM 2353 C C . ASN B 1 144 ? 2.555 4.977 9.922 1 98.69 144 ASN B C 1
ATOM 2355 O O . ASN B 1 144 ? 2.201 6.156 9.836 1 98.69 144 ASN B O 1
ATOM 2359 N N . LEU B 1 145 ? 3.625 4.508 9.352 1 98.94 145 LEU B N 1
ATOM 2360 C CA . LEU B 1 145 ? 4.57 5.379 8.664 1 98.94 145 LEU B CA 1
ATOM 2361 C C . LEU B 1 145 ? 4.082 5.695 7.25 1 98.94 145 LEU B C 1
ATOM 2363 O O . LEU B 1 145 ? 3.561 4.82 6.559 1 98.94 145 LEU B O 1
ATOM 2367 N N . ILE B 1 146 ? 4.223 6.914 6.891 1 98.94 146 ILE B N 1
ATOM 2368 C CA . ILE 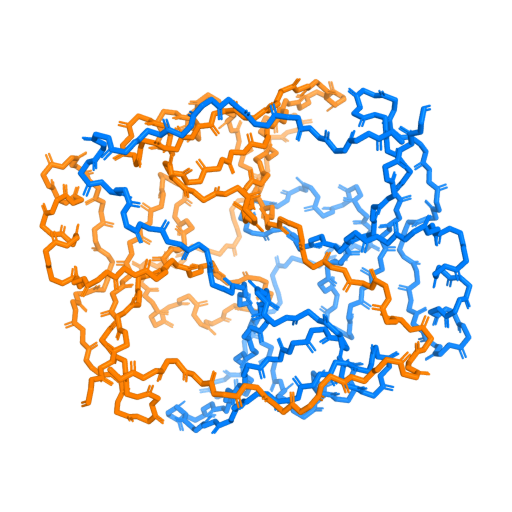B 1 146 ? 4.02 7.367 5.52 1 98.94 146 ILE B CA 1
ATOM 2369 C C . ILE B 1 146 ? 5.289 8.031 5 1 98.94 146 ILE B C 1
ATOM 2371 O O . ILE B 1 146 ? 5.859 8.898 5.66 1 98.94 146 ILE B O 1
ATOM 2375 N N . GLU B 1 147 ? 5.711 7.648 3.85 1 98.94 147 GLU B N 1
ATOM 2376 C CA . GLU B 1 147 ? 6.941 8.156 3.246 1 98.94 147 GLU B CA 1
ATOM 2377 C C . GLU B 1 147 ? 6.648 9.289 2.264 1 98.94 147 GLU B C 1
ATOM 2379 O O . GLU B 1 147 ? 5.699 9.203 1.48 1 98.94 147 GLU B O 1
ATOM 2384 N N . LEU B 1 148 ? 7.438 10.297 2.357 1 98.94 148 LEU B N 1
ATOM 2385 C CA . LEU B 1 148 ? 7.531 11.297 1.3 1 98.94 148 LEU B CA 1
ATOM 2386 C C . LEU B 1 148 ? 8.773 11.062 0.444 1 98.94 148 LEU B C 1
ATOM 2388 O O . LEU B 1 148 ? 9.844 10.742 0.968 1 98.94 148 LEU B O 1
ATOM 2392 N N . ALA B 1 149 ? 8.602 11.297 -0.853 1 98.75 149 ALA B N 1
ATOM 2393 C CA . ALA B 1 149 ? 9.742 11.172 -1.756 1 98.75 149 ALA B CA 1
ATOM 2394 C C . ALA B 1 149 ? 9.742 12.289 -2.795 1 98.75 149 ALA B C 1
ATOM 2396 O O . ALA B 1 149 ? 8.703 12.625 -3.355 1 98.75 149 ALA B O 1
ATOM 2397 N N . GLN B 1 150 ? 10.859 12.836 -2.955 1 98.62 150 GLN B N 1
ATOM 2398 C CA . GLN B 1 150 ? 11.172 13.773 -4.027 1 98.62 150 GLN B CA 1
ATOM 2399 C C . GLN B 1 150 ? 12.266 13.227 -4.934 1 98.62 150 GLN B C 1
ATOM 2401 O O . GLN B 1 150 ? 13.367 12.906 -4.473 1 98.62 150 GLN B O 1
ATOM 2406 N N . VAL B 1 151 ? 11.969 13.094 -6.207 1 97.06 151 VAL B N 1
ATOM 2407 C CA . VAL B 1 151 ? 12.977 12.664 -7.168 1 97.06 151 VAL B CA 1
ATOM 2408 C C . VAL B 1 151 ? 13.984 13.789 -7.402 1 97.06 151 VAL B C 1
ATOM 2410 O O . VAL B 1 151 ? 13.594 14.93 -7.66 1 97.06 151 VAL B O 1
ATOM 2413 N N . LEU B 1 152 ? 15.211 13.406 -7.223 1 95.19 152 LEU B N 1
ATOM 2414 C CA . LEU B 1 152 ? 16.266 14.406 -7.41 1 95.19 152 LEU B CA 1
ATOM 2415 C C . LEU B 1 152 ? 16.797 14.375 -8.836 1 95.19 152 LEU B C 1
ATOM 2417 O O . LEU B 1 152 ? 16.906 13.305 -9.438 1 95.19 152 LEU B O 1
ATOM 2421 N N . SER B 1 153 ? 17.156 15.594 -9.492 1 83 153 SER B N 1
ATOM 2422 C CA . SER B 1 153 ? 17.719 15.773 -10.828 1 83 153 SER B CA 1
ATOM 2423 C C . SER B 1 153 ? 19.188 15.414 -10.859 1 83 153 SER B C 1
ATOM 2425 O O . SER B 1 153 ? 19.891 15.531 -9.852 1 83 153 SER B O 1
#

Solvent-accessible surface area (backbone atoms only — not comparable to full-atom values): 15979 Å² total; per-residue (Å²): 94,79,70,86,71,62,64,82,66,36,77,84,46,97,47,30,64,37,31,62,42,35,40,29,35,30,37,58,39,44,66,62,48,44,51,43,45,34,67,62,54,47,28,38,75,46,47,74,46,74,51,90,72,25,37,33,32,36,31,22,45,18,54,27,92,69,38,31,40,32,41,43,8,33,40,87,75,57,34,40,85,69,71,89,47,83,39,69,75,54,46,60,48,41,40,38,57,59,35,41,31,30,33,34,89,46,52,67,60,50,51,51,54,38,46,74,61,69,46,53,72,62,36,74,76,46,74,42,71,89,73,37,27,36,32,30,29,27,40,52,100,84,62,49,43,37,33,39,34,14,69,49,109,92,80,69,83,72,62,62,84,64,36,76,85,44,97,48,31,64,37,30,60,43,34,41,30,35,30,39,58,39,45,66,62,48,42,52,43,45,33,66,63,53,46,28,39,76,48,45,73,47,73,51,90,72,27,37,33,34,36,33,21,44,18,54,27,91,69,38,30,41,33,40,43,8,34,40,87,77,58,35,40,85,70,73,91,48,85,39,68,76,54,46,60,49,40,41,38,56,59,36,41,32,32,34,34,90,46,50,69,61,48,50,52,54,37,46,75,58,71,46,53,72,60,36,73,77,45,74,43,70,90,74,38,27,35,32,31,30,30,41,51,100,86,61,49,43,36,34,40,35,14,69,49,109